Protein AF-C6X5Y5-F1 (afdb_monomer)

Sequence (215 aa):
MANLYWTNTELSQISPAKFVRASMSVPFFFEPMVTKINNSKDSIIHAWKFWLNTEPANVCDEGVFIDGGSISNFPIDIFHESDIFYPRVPVFGVRLMDQAEMGEARGFGSRVILKSPLSFFGNIFDTLKGFNDKTFLTKYTFYSSHSIQFVDCSPSNWLNFFMEDREKTELFNKGFRAGLDFLEKFDWQKYKYERMLVAMKEKNILKQEAHPNVG

Mean predicted aligned error: 9.39 Å

pLDDT: mean 81.63, std 15.76, range [38.81, 97.0]

Secondary structure (DSSP, 8-state):
-GGGTS-HHHHHHS-HHHHHHHHT--TTTSPPEEEE--TT-HHHHHHHHHHH---GGG--SEEEE--GGGT-S--GGGG--TT-SS-SS---EEEEE-GGGTT-----SHHHHTS-HHHHHHHHHHHHHHHHHHHHHHH-HHHHHHTEEEEE-TTS-TT-SS--HHHHHHHHHHHHHHHHHHHHH--HHHHHHHHHHHHHHHTTSS---------

Radius of gyration: 21.54 Å; Cα contacts (8 Å, |Δi|>4): 205; chains: 1; bounding box: 44×52×54 Å

Solvent-accessible surface area (backbone atoms only — not comparable to full-atom values): 12760 Å² total; per-residue (Å²): 120,65,45,59,56,38,54,75,73,50,58,76,68,55,58,69,65,57,56,53,52,23,48,60,8,37,81,98,80,37,74,64,36,74,41,74,25,64,73,89,36,67,69,30,42,49,36,34,33,72,78,66,70,41,56,75,92,68,62,60,60,59,46,80,31,55,25,45,54,62,56,39,72,60,73,62,66,83,76,63,59,74,83,54,48,74,69,91,68,89,69,77,44,79,45,79,41,43,60,65,78,75,70,50,78,72,75,87,51,71,71,67,47,61,67,37,76,69,46,34,54,50,52,52,39,55,52,45,19,48,46,54,44,50,52,51,44,67,76,41,49,63,42,65,76,69,24,46,45,70,34,78,45,58,90,59,59,95,84,58,87,83,67,52,72,66,59,52,51,52,51,49,53,47,47,51,51,39,51,49,57,43,59,76,68,60,50,70,69,59,46,38,52,57,44,29,52,53,25,34,42,75,71,60,71,48,72,79,80,75,73,77,79,86,122

Structure (mmCIF, N/CA/C/O backbone):
data_AF-C6X5Y5-F1
#
_entry.id   AF-C6X5Y5-F1
#
loop_
_atom_site.group_PDB
_atom_site.id
_atom_site.type_symbol
_atom_site.label_atom_id
_atom_site.label_alt_id
_atom_site.label_comp_id
_atom_site.label_asym_id
_atom_site.label_entity_id
_atom_site.label_seq_id
_atom_site.pdbx_PDB_ins_code
_atom_site.Cartn_x
_atom_site.Cartn_y
_atom_site.Cartn_z
_atom_site.occupancy
_atom_site.B_iso_or_equiv
_atom_site.auth_seq_id
_atom_site.auth_comp_id
_atom_site.auth_asym_id
_atom_site.auth_atom_id
_atom_site.pdbx_PDB_model_num
ATOM 1 N N . MET A 1 1 ? 5.878 3.011 -12.467 1.00 81.81 1 MET A N 1
ATOM 2 C CA . MET A 1 1 ? 7.111 2.384 -12.995 1.00 81.81 1 MET A CA 1
ATOM 3 C C . MET A 1 1 ? 6.903 0.969 -13.566 1.00 81.81 1 MET A C 1
ATOM 5 O O . MET A 1 1 ? 7.880 0.299 -13.868 1.00 81.81 1 MET A O 1
ATOM 9 N N . ALA A 1 2 ? 5.667 0.496 -13.795 1.00 87.88 2 ALA A N 1
ATOM 10 C CA . ALA A 1 2 ? 5.439 -0.825 -14.410 1.00 87.88 2 ALA A CA 1
ATOM 11 C C . ALA A 1 2 ? 6.015 -0.938 -15.841 1.00 87.88 2 ALA A C 1
ATOM 13 O O . ALA A 1 2 ? 6.417 -2.013 -16.276 1.00 87.88 2 ALA A O 1
ATOM 14 N N . ASN A 1 3 ? 6.128 0.200 -16.528 1.00 91.06 3 ASN A N 1
ATOM 15 C CA . ASN A 1 3 ? 6.737 0.362 -17.846 1.00 91.06 3 ASN A CA 1
ATOM 16 C C . ASN A 1 3 ? 8.244 0.040 -17.907 1.00 91.06 3 ASN A C 1
ATOM 18 O O . ASN A 1 3 ? 8.806 0.024 -18.996 1.00 91.06 3 ASN A O 1
ATOM 22 N N . LEU A 1 4 ? 8.902 -0.208 -16.768 1.00 92.06 4 LEU A N 1
ATOM 23 C CA . LEU A 1 4 ? 10.259 -0.764 -16.733 1.00 92.06 4 LEU A CA 1
ATOM 24 C C . LEU A 1 4 ? 10.285 -2.261 -17.081 1.00 92.06 4 LEU A C 1
ATOM 26 O O . LEU A 1 4 ? 11.303 -2.764 -17.541 1.00 92.06 4 LEU A O 1
ATOM 30 N N . TYR A 1 5 ? 9.179 -2.976 -16.873 1.00 93.06 5 TYR A N 1
ATOM 31 C CA . TYR A 1 5 ? 9.126 -4.437 -16.999 1.00 93.06 5 TYR A CA 1
ATOM 32 C C . TYR A 1 5 ? 8.188 -4.906 -18.113 1.00 93.06 5 TYR A C 1
ATOM 34 O O . TYR A 1 5 ? 8.382 -5.988 -18.662 1.00 93.06 5 TYR A O 1
ATOM 42 N N . TRP A 1 6 ? 7.176 -4.102 -18.448 1.00 93.50 6 TRP A N 1
ATOM 43 C CA . TRP A 1 6 ? 6.145 -4.440 -19.427 1.00 93.50 6 TRP A CA 1
ATOM 44 C C . TRP A 1 6 ? 5.846 -3.263 -20.349 1.00 93.50 6 TRP A C 1
ATOM 46 O O . TRP A 1 6 ? 5.790 -2.112 -19.918 1.00 93.50 6 TRP A O 1
ATOM 56 N N . THR A 1 7 ? 5.605 -3.547 -21.623 1.00 92.94 7 THR A N 1
ATOM 57 C CA . THR A 1 7 ? 5.069 -2.567 -22.571 1.00 92.94 7 THR A CA 1
ATOM 58 C C . THR A 1 7 ? 3.606 -2.247 -22.250 1.00 92.94 7 THR A C 1
ATOM 60 O O . THR A 1 7 ? 2.910 -3.031 -21.607 1.00 92.94 7 THR A O 1
ATOM 63 N N . ASN A 1 8 ? 3.092 -1.117 -22.744 1.00 90.69 8 ASN A N 1
ATOM 64 C CA . ASN A 1 8 ? 1.680 -0.754 -22.546 1.00 90.69 8 ASN A CA 1
ATOM 65 C C . ASN A 1 8 ? 0.712 -1.810 -23.109 1.00 90.69 8 ASN A C 1
ATOM 67 O O . ASN A 1 8 ? -0.345 -2.048 -22.529 1.00 90.69 8 ASN A O 1
ATOM 71 N N . THR A 1 9 ? 1.086 -2.460 -24.214 1.00 92.19 9 THR A N 1
ATOM 72 C CA . THR A 1 9 ? 0.305 -3.547 -24.817 1.00 92.19 9 THR A CA 1
ATOM 73 C C . THR A 1 9 ? 0.293 -4.793 -23.938 1.00 92.19 9 THR A C 1
ATOM 75 O O . THR A 1 9 ? -0.741 -5.431 -23.797 1.00 92.19 9 THR A O 1
ATOM 78 N N . GLU A 1 10 ? 1.420 -5.142 -23.317 1.00 91.25 10 GLU A N 1
ATOM 79 C CA . GLU A 1 10 ? 1.462 -6.259 -22.368 1.00 91.25 10 GLU A CA 1
ATOM 80 C C . GLU A 1 10 ? 0.669 -5.923 -21.103 1.00 91.25 10 GLU A C 1
ATOM 82 O O . GLU A 1 10 ? -0.124 -6.739 -20.643 1.00 91.25 10 GLU A O 1
ATOM 87 N N . LEU A 1 11 ? 0.812 -4.706 -20.568 1.00 91.00 11 LEU A N 1
ATOM 88 C CA . LEU A 1 11 ? 0.087 -4.260 -19.375 1.00 91.00 11 LEU A CA 1
ATOM 89 C C . LEU A 1 11 ? -1.432 -4.319 -19.540 1.00 91.00 11 LEU A C 1
ATOM 91 O O . LEU A 1 11 ? -2.117 -4.668 -18.584 1.00 91.00 11 LEU A O 1
ATOM 95 N N . SER A 1 12 ? -1.963 -4.021 -20.728 1.00 91.56 12 SER A N 1
ATOM 96 C CA . SER A 1 12 ? -3.409 -4.090 -20.978 1.00 91.56 12 SER A CA 1
ATOM 97 C C . SER A 1 12 ? -3.955 -5.520 -21.049 1.00 91.56 12 SER A C 1
ATOM 99 O O . SER A 1 12 ? -5.163 -5.716 -20.935 1.00 91.56 12 SER A O 1
ATOM 101 N N . GLN A 1 13 ? -3.081 -6.515 -21.217 1.00 94.00 13 GLN A N 1
ATOM 102 C CA . GLN A 1 13 ? -3.437 -7.931 -21.337 1.00 94.00 13 GLN A CA 1
ATOM 103 C C . GLN A 1 13 ? -3.068 -8.747 -20.091 1.00 94.00 13 GLN A C 1
ATOM 105 O O . GLN A 1 13 ? -3.561 -9.862 -19.910 1.00 94.00 13 GLN A O 1
ATOM 110 N N . ILE A 1 14 ? -2.191 -8.223 -19.229 1.00 91.81 14 ILE A N 1
ATOM 111 C CA . ILE A 1 14 ? -1.752 -8.910 -18.015 1.00 91.81 14 ILE A CA 1
ATOM 112 C C . ILE A 1 14 ? -2.914 -9.049 -17.031 1.00 91.81 14 ILE A C 1
ATOM 114 O O . ILE A 1 14 ? -3.584 -8.087 -16.666 1.00 91.81 14 ILE A O 1
ATOM 118 N N . SER A 1 15 ? -3.098 -10.274 -16.538 1.00 93.75 15 SER A N 1
ATOM 119 C CA . SER A 1 15 ? -4.044 -10.545 -15.461 1.00 93.75 15 SER A CA 1
ATOM 120 C C . SER A 1 15 ? -3.626 -9.830 -14.168 1.00 93.75 15 SER A C 1
ATOM 122 O O . SER A 1 15 ? -2.472 -9.978 -13.746 1.00 93.75 15 SER A O 1
ATOM 124 N N . PRO A 1 16 ? -4.558 -9.159 -13.461 1.00 92.56 16 PRO A N 1
ATOM 125 C CA . PRO A 1 16 ? -4.300 -8.593 -12.138 1.00 92.56 16 PRO A CA 1
ATOM 126 C C . PRO A 1 16 ? -3.738 -9.604 -11.129 1.00 92.56 16 PRO A C 1
ATOM 128 O O . PRO A 1 16 ? -2.950 -9.234 -10.259 1.00 92.56 16 PRO A O 1
ATOM 131 N N . ALA A 1 17 ? -4.061 -10.894 -11.285 1.00 93.56 17 ALA A N 1
ATOM 132 C CA . ALA A 1 17 ? -3.531 -11.967 -10.444 1.00 93.56 17 ALA A CA 1
ATOM 133 C C . ALA A 1 17 ? -1.994 -12.032 -10.458 1.00 93.56 17 ALA A C 1
ATOM 135 O O . ALA A 1 17 ? -1.385 -12.429 -9.468 1.00 93.56 17 ALA A O 1
ATOM 136 N N . LYS A 1 18 ? -1.352 -11.597 -11.551 1.00 91.81 18 LYS A N 1
ATOM 137 C CA . LYS A 1 18 ? 0.108 -11.530 -11.660 1.00 91.81 18 LYS A CA 1
ATOM 138 C C . LYS A 1 18 ? 0.699 -10.493 -10.698 1.00 91.81 18 LYS A C 1
ATOM 140 O O . LYS A 1 18 ? 1.705 -10.770 -10.055 1.00 91.81 18 LYS A O 1
ATOM 145 N N . PHE A 1 19 ? 0.051 -9.340 -10.540 1.00 91.62 19 PHE A N 1
ATOM 146 C CA . PHE A 1 19 ? 0.475 -8.320 -9.575 1.00 91.62 19 PHE A CA 1
ATOM 147 C C . PHE A 1 19 ? 0.204 -8.754 -8.135 1.00 91.62 19 PHE A C 1
ATOM 149 O O . PHE A 1 19 ? 1.046 -8.537 -7.271 1.00 91.62 19 PHE A O 1
ATOM 156 N N . VAL A 1 20 ? -0.916 -9.441 -7.887 1.00 91.19 20 VAL A N 1
ATOM 157 C CA . VAL A 1 20 ? -1.201 -10.041 -6.573 1.00 91.19 20 VAL A CA 1
ATOM 158 C C . VAL A 1 20 ? -0.139 -11.088 -6.219 1.00 91.19 20 VAL A C 1
ATOM 160 O O . VAL A 1 20 ? 0.398 -11.070 -5.116 1.00 91.19 20 VAL A O 1
ATOM 163 N N . ARG A 1 21 ? 0.243 -11.952 -7.170 1.00 92.06 21 ARG A N 1
ATOM 164 C CA . ARG A 1 21 ? 1.316 -12.941 -6.984 1.00 92.06 21 ARG A CA 1
ATOM 165 C C . ARG A 1 21 ? 2.671 -12.291 -6.716 1.00 92.06 21 ARG A C 1
ATOM 167 O O . ARG A 1 21 ? 3.405 -12.803 -5.874 1.00 92.06 21 ARG A O 1
ATOM 174 N N . ALA A 1 22 ? 3.000 -11.199 -7.409 1.00 91.44 22 ALA A N 1
ATOM 175 C CA . ALA A 1 22 ? 4.206 -10.420 -7.135 1.00 91.44 22 ALA A CA 1
ATOM 176 C C . ALA A 1 22 ? 4.164 -9.868 -5.705 1.00 91.44 22 ALA A C 1
ATOM 178 O O . ALA A 1 22 ? 5.083 -10.117 -4.926 1.00 91.44 22 ALA A O 1
ATOM 179 N N . SER A 1 23 ? 3.052 -9.218 -5.349 1.00 88.06 23 SER A N 1
ATOM 180 C CA . SER A 1 23 ? 2.844 -8.599 -4.044 1.00 88.06 23 SER A CA 1
ATOM 181 C C . SER A 1 23 ? 2.886 -9.586 -2.886 1.00 88.06 23 SER A C 1
ATOM 183 O O . SER A 1 23 ? 3.243 -9.140 -1.815 1.00 88.06 23 SER A O 1
ATOM 185 N N . MET A 1 24 ? 2.545 -10.865 -3.086 1.00 85.44 24 MET A N 1
ATOM 186 C CA . MET A 1 24 ? 2.546 -11.922 -2.057 1.00 85.44 24 MET A CA 1
ATOM 187 C C . MET A 1 24 ? 3.816 -12.793 -2.068 1.00 85.44 24 MET A C 1
ATOM 189 O O . MET A 1 24 ? 3.816 -13.905 -1.543 1.00 85.44 24 MET A O 1
ATOM 193 N N . SER A 1 25 ? 4.914 -12.332 -2.678 1.00 89.00 25 SER A N 1
ATOM 194 C CA . SER A 1 25 ? 6.194 -13.065 -2.713 1.00 89.00 25 SER A CA 1
ATOM 195 C C . SER A 1 25 ? 6.964 -12.919 -1.392 1.00 89.00 25 SER A C 1
ATOM 197 O O . SER A 1 25 ? 8.078 -12.387 -1.376 1.00 89.00 25 SER A O 1
ATOM 199 N N . VAL A 1 26 ? 6.336 -13.309 -0.276 1.00 81.75 26 VAL A N 1
ATOM 200 C CA . VAL A 1 26 ? 6.883 -13.147 1.080 1.00 81.75 26 VAL A CA 1
ATOM 201 C C . VAL A 1 26 ? 8.136 -14.016 1.210 1.00 81.75 26 VAL A C 1
ATOM 203 O O . VAL A 1 26 ? 8.027 -15.241 1.066 1.00 81.75 26 VAL A O 1
ATOM 206 N N . PRO A 1 27 ? 9.316 -13.430 1.492 1.00 79.12 27 PRO A N 1
ATOM 207 C CA . PRO A 1 27 ? 10.543 -14.198 1.666 1.00 79.12 27 PRO A CA 1
ATOM 208 C C . PRO A 1 27 ? 10.367 -15.332 2.684 1.00 79.12 27 PRO A C 1
ATOM 210 O O . PRO A 1 27 ? 9.634 -15.186 3.659 1.00 79.12 27 PRO A O 1
ATOM 213 N N . PHE A 1 28 ? 11.050 -16.456 2.458 1.00 78.56 28 PHE A N 1
ATOM 214 C CA . PHE A 1 28 ? 10.965 -17.707 3.237 1.00 78.56 28 PHE A CA 1
ATOM 215 C C . PHE A 1 28 ? 9.670 -18.524 3.092 1.00 78.56 28 PHE A C 1
ATOM 217 O O . PHE A 1 28 ? 9.716 -19.727 3.338 1.00 78.56 28 PHE A O 1
ATOM 224 N N . PHE A 1 29 ? 8.555 -17.929 2.656 1.00 79.25 29 PHE A N 1
ATOM 225 C CA . PHE A 1 29 ? 7.290 -18.646 2.429 1.00 79.25 29 PHE A CA 1
ATOM 226 C C . PHE A 1 29 ? 7.013 -18.902 0.947 1.00 79.25 29 PHE A C 1
ATOM 228 O O . PHE A 1 29 ? 6.532 -19.975 0.587 1.00 79.25 29 PHE A O 1
ATOM 235 N N . PHE A 1 30 ? 7.337 -17.937 0.084 1.00 86.25 30 PHE A N 1
ATOM 236 C CA . PHE A 1 30 ? 7.095 -18.016 -1.352 1.00 86.25 30 PHE A CA 1
ATOM 237 C C . PHE A 1 30 ? 8.336 -17.627 -2.151 1.00 86.25 30 PHE A C 1
ATOM 239 O O . PHE A 1 30 ? 9.094 -16.733 -1.773 1.00 86.25 30 PHE A O 1
ATOM 246 N N . GLU A 1 31 ? 8.523 -18.281 -3.297 1.00 89.94 31 GLU A N 1
ATOM 247 C CA . GLU A 1 31 ? 9.581 -17.911 -4.235 1.00 89.94 31 GLU A CA 1
ATOM 248 C C . GLU A 1 31 ? 9.332 -16.506 -4.814 1.00 89.94 31 GLU A C 1
ATOM 250 O O . GLU A 1 31 ? 8.175 -16.173 -5.136 1.00 89.94 31 GLU A O 1
ATOM 255 N N . PRO A 1 32 ? 10.396 -15.697 -5.001 1.00 91.88 32 PRO A N 1
ATOM 256 C CA . PRO A 1 32 ? 10.304 -14.430 -5.710 1.00 91.88 32 PRO A CA 1
ATOM 257 C C . PRO A 1 32 ? 9.670 -14.619 -7.082 1.00 91.88 32 PRO A C 1
ATOM 259 O O . PRO A 1 32 ? 9.936 -15.595 -7.786 1.00 91.88 32 PRO A O 1
ATOM 262 N N . MET A 1 33 ? 8.838 -13.669 -7.491 1.00 93.12 33 MET A N 1
ATOM 263 C CA . MET A 1 33 ? 8.272 -13.711 -8.827 1.00 93.12 33 MET A CA 1
ATOM 264 C C . MET A 1 33 ? 9.270 -13.111 -9.818 1.00 93.12 33 MET A C 1
ATOM 266 O O . MET A 1 33 ? 9.571 -11.921 -9.763 1.00 93.12 33 MET A O 1
ATOM 270 N N . VAL A 1 34 ? 9.745 -13.922 -10.760 1.00 93.62 34 VAL A N 1
ATOM 271 C CA . VAL A 1 34 ? 10.652 -13.477 -11.826 1.00 93.62 34 VAL A CA 1
ATOM 272 C C . VAL A 1 34 ? 9.857 -13.176 -13.094 1.00 93.62 34 VAL A C 1
ATOM 274 O O . VAL A 1 34 ? 8.943 -13.909 -13.473 1.00 93.62 34 VAL A O 1
ATOM 277 N N . THR A 1 35 ? 10.176 -12.070 -13.760 1.00 92.12 35 THR A N 1
ATOM 278 C CA . THR A 1 35 ? 9.611 -11.702 -15.062 1.00 92.12 35 THR A CA 1
ATOM 279 C C . THR A 1 35 ? 10.724 -11.340 -16.025 1.00 92.12 35 THR A C 1
ATOM 281 O O . THR A 1 35 ? 11.534 -10.469 -15.727 1.00 92.12 35 THR A O 1
ATOM 284 N N . LYS A 1 36 ? 10.706 -11.953 -17.209 1.00 92.88 36 LYS A N 1
ATOM 285 C CA . LYS A 1 36 ? 11.587 -11.566 -18.311 1.00 92.88 36 LYS A CA 1
ATOM 286 C C . LYS A 1 36 ? 11.208 -10.193 -18.844 1.00 92.88 36 LYS A C 1
ATOM 288 O O . LYS A 1 36 ? 10.032 -9.927 -19.093 1.00 92.88 36 LYS A O 1
ATOM 293 N N . ILE A 1 37 ? 12.213 -9.357 -19.034 1.00 92.62 37 ILE A N 1
ATOM 294 C CA . ILE A 1 37 ? 12.108 -8.019 -19.591 1.00 92.62 37 ILE A CA 1
ATOM 295 C C . ILE A 1 37 ? 12.499 -8.113 -21.061 1.00 92.62 37 ILE A C 1
ATOM 297 O O . ILE A 1 37 ? 13.562 -8.621 -21.412 1.00 92.62 37 ILE A O 1
ATOM 301 N N . ASN A 1 38 ? 11.630 -7.627 -21.944 1.00 90.06 38 ASN A N 1
ATOM 302 C CA . ASN A 1 38 ? 11.942 -7.589 -23.364 1.00 90.06 38 ASN A CA 1
ATOM 303 C C . ASN A 1 38 ? 12.805 -6.358 -23.682 1.00 90.06 38 ASN A C 1
ATOM 305 O O . ASN A 1 38 ? 12.295 -5.306 -24.075 1.00 90.06 38 ASN A O 1
ATOM 309 N N . ASN A 1 39 ? 14.118 -6.505 -23.502 1.00 88.06 39 ASN A N 1
ATOM 310 C CA . ASN A 1 39 ? 15.116 -5.465 -23.756 1.00 88.06 39 ASN A CA 1
ATOM 311 C C . ASN A 1 39 ? 15.215 -5.053 -25.240 1.00 88.06 39 ASN A C 1
ATOM 313 O O . ASN A 1 39 ? 15.824 -4.036 -25.545 1.00 88.06 39 ASN A O 1
ATOM 317 N N . SER A 1 40 ? 14.567 -5.775 -26.163 1.00 89.62 40 SER A N 1
ATOM 318 C CA . SER A 1 40 ? 14.505 -5.410 -27.581 1.00 89.62 40 SER A CA 1
ATOM 319 C C . SER A 1 40 ? 13.444 -4.342 -27.880 1.00 89.62 40 SER A C 1
ATOM 321 O O . SER A 1 40 ? 13.253 -3.973 -29.039 1.00 89.62 40 SER A O 1
ATOM 323 N N . LYS A 1 41 ? 12.656 -3.922 -26.883 1.00 92.81 41 LYS A N 1
ATOM 324 C CA . LYS A 1 41 ? 11.572 -2.948 -27.052 1.00 92.81 41 LYS A CA 1
ATOM 325 C C . LYS A 1 41 ? 12.050 -1.551 -26.680 1.00 92.81 41 LYS A C 1
ATOM 327 O O . LYS A 1 41 ? 12.322 -1.277 -25.513 1.00 92.81 41 LYS A O 1
ATOM 332 N N . ASP A 1 42 ? 12.002 -0.634 -27.642 1.00 93.75 42 ASP A N 1
ATOM 333 C CA . ASP A 1 42 ? 12.390 0.771 -27.444 1.00 93.75 42 ASP A CA 1
ATOM 334 C C . ASP A 1 42 ? 11.647 1.443 -26.286 1.00 93.75 42 ASP A C 1
ATOM 336 O O . ASP A 1 42 ? 12.232 2.220 -25.537 1.00 93.75 42 ASP A O 1
ATOM 340 N N . SER A 1 43 ? 10.367 1.109 -26.081 1.00 93.81 43 SER A N 1
ATOM 341 C CA . SER A 1 43 ? 9.578 1.658 -24.973 1.00 93.81 43 SER A CA 1
ATOM 342 C C . SER A 1 43 ? 10.138 1.279 -23.598 1.00 93.81 43 SER A C 1
ATOM 344 O O . SER A 1 43 ? 10.057 2.083 -22.672 1.00 93.81 43 SER A O 1
ATOM 346 N N . ILE A 1 44 ? 10.701 0.072 -23.464 1.00 93.50 44 ILE A N 1
ATOM 347 C CA . ILE A 1 44 ? 11.330 -0.396 -22.223 1.00 93.50 44 ILE A CA 1
ATOM 348 C C . ILE A 1 44 ? 12.670 0.310 -22.036 1.00 93.50 44 ILE A C 1
ATOM 350 O O . ILE A 1 44 ? 12.899 0.906 -20.987 1.00 93.50 44 ILE A O 1
ATOM 354 N N . ILE A 1 45 ? 13.521 0.325 -23.067 1.00 93.94 45 ILE A N 1
ATOM 355 C CA . ILE A 1 45 ? 14.822 1.011 -23.021 1.00 93.94 45 ILE A CA 1
ATOM 356 C C . ILE A 1 45 ? 14.634 2.486 -22.640 1.00 93.94 45 ILE A C 1
ATOM 358 O O . ILE A 1 45 ? 15.313 3.003 -21.752 1.00 93.94 45 ILE A O 1
ATOM 362 N N . HIS A 1 46 ? 13.664 3.157 -23.262 1.00 94.19 46 HIS A N 1
ATOM 363 C CA . HIS A 1 46 ? 13.342 4.545 -22.961 1.00 94.19 46 HIS A CA 1
ATOM 364 C C . HIS A 1 46 ? 12.866 4.727 -21.516 1.00 94.19 46 HIS A C 1
ATOM 366 O O . HIS A 1 46 ? 13.297 5.665 -20.850 1.00 94.19 46 HIS A O 1
ATOM 372 N N . ALA A 1 47 ? 12.019 3.829 -21.002 1.00 93.62 47 ALA A N 1
ATOM 373 C CA . ALA A 1 47 ? 11.575 3.879 -19.613 1.00 93.62 47 ALA A CA 1
ATOM 374 C C . ALA A 1 47 ? 12.751 3.760 -18.631 1.00 93.62 47 ALA A C 1
ATOM 376 O O . ALA A 1 47 ? 12.827 4.534 -17.678 1.00 93.62 47 ALA A O 1
ATOM 377 N N . TRP A 1 48 ? 13.686 2.841 -18.878 1.00 94.44 48 TRP A N 1
ATOM 378 C CA . TRP A 1 48 ? 14.891 2.678 -18.062 1.00 94.44 48 TRP A CA 1
ATOM 379 C C . TRP A 1 48 ? 15.802 3.905 -18.121 1.00 94.44 48 TRP A C 1
ATOM 381 O O . TRP A 1 48 ? 16.292 4.362 -17.087 1.00 94.44 48 TRP A O 1
ATOM 391 N N . LYS A 1 49 ? 15.974 4.511 -19.300 1.00 94.50 49 LYS A N 1
ATOM 392 C CA . LYS A 1 49 ? 16.720 5.768 -19.420 1.00 94.50 49 LYS A CA 1
ATOM 393 C C . LYS A 1 49 ? 16.023 6.914 -18.686 1.00 94.50 49 LYS A C 1
ATOM 395 O O . LYS A 1 49 ? 16.681 7.678 -17.994 1.00 94.50 49 LYS A O 1
ATOM 400 N N . PHE A 1 50 ? 14.705 7.033 -18.804 1.00 94.12 50 PHE A N 1
ATOM 401 C CA . PHE A 1 50 ? 13.949 8.126 -18.199 1.00 94.12 50 PHE A CA 1
ATOM 402 C C . PHE A 1 50 ? 13.911 8.041 -16.666 1.00 94.12 50 PHE A C 1
ATOM 404 O O . PHE A 1 50 ? 14.196 9.025 -15.991 1.00 94.12 50 PHE A O 1
ATOM 411 N N . TRP A 1 51 ? 13.574 6.873 -16.111 1.00 92.38 51 TRP A N 1
ATOM 412 C CA . TRP A 1 51 ? 13.366 6.711 -14.667 1.00 92.38 51 TRP A CA 1
ATOM 413 C C . TRP A 1 51 ? 14.652 6.409 -13.896 1.00 92.38 51 TRP A C 1
ATOM 415 O O . TRP A 1 51 ? 14.760 6.795 -12.736 1.00 92.38 51 TRP A O 1
ATOM 425 N N . LEU A 1 52 ? 15.613 5.717 -14.517 1.00 92.88 52 LEU A N 1
ATOM 426 C CA . LEU A 1 52 ? 16.820 5.212 -13.850 1.00 92.88 52 LEU A CA 1
ATOM 427 C C . LEU A 1 52 ? 18.123 5.739 -14.472 1.00 92.88 52 LEU A C 1
ATOM 429 O O . LEU A 1 52 ? 19.204 5.343 -14.042 1.00 92.88 52 LEU A O 1
ATOM 433 N N . ASN A 1 53 ? 18.048 6.594 -15.500 1.00 93.94 53 ASN A N 1
ATOM 434 C CA . ASN A 1 53 ? 19.203 7.084 -16.264 1.00 93.94 53 ASN A CA 1
ATOM 435 C C . ASN A 1 53 ? 20.143 5.963 -16.756 1.00 93.94 53 ASN A C 1
ATOM 437 O O . ASN A 1 53 ? 21.355 6.145 -16.859 1.00 93.94 53 ASN A O 1
ATOM 441 N N . THR A 1 54 ? 19.587 4.787 -17.052 1.00 92.19 54 THR A N 1
ATOM 442 C CA . THR A 1 54 ? 20.360 3.603 -17.448 1.00 92.19 54 THR A CA 1
ATOM 443 C C . THR A 1 54 ? 20.661 3.614 -18.946 1.00 92.19 54 THR A C 1
ATOM 445 O O . THR A 1 54 ? 19.799 3.952 -19.756 1.00 92.19 54 THR A O 1
ATOM 448 N N . GLU A 1 55 ? 21.886 3.243 -19.323 1.00 92.38 55 GLU A N 1
ATOM 449 C CA . GLU A 1 55 ? 22.266 3.048 -20.727 1.00 92.38 55 GLU A CA 1
ATOM 450 C C . GLU A 1 55 ? 21.612 1.782 -21.313 1.00 92.38 55 GLU A C 1
ATOM 452 O O . GLU A 1 55 ? 21.469 0.798 -20.586 1.00 92.38 55 GLU A O 1
ATOM 457 N N . PRO A 1 56 ? 21.270 1.743 -22.617 1.00 88.94 56 PRO A N 1
ATOM 458 C CA . PRO A 1 56 ? 20.570 0.603 -23.221 1.00 88.94 56 PRO A CA 1
ATOM 459 C C . PRO A 1 56 ? 21.251 -0.755 -22.999 1.00 88.94 56 PRO A C 1
ATOM 461 O O . PRO A 1 56 ? 20.573 -1.753 -22.788 1.00 88.94 56 PRO A O 1
ATOM 464 N N . ALA A 1 57 ? 22.588 -0.783 -22.989 1.00 89.56 57 ALA A N 1
ATOM 465 C CA . ALA A 1 57 ? 23.375 -1.998 -22.767 1.00 89.56 57 ALA A CA 1
ATOM 466 C C . ALA A 1 57 ? 23.283 -2.559 -21.333 1.00 89.56 57 ALA A C 1
ATOM 468 O O . ALA A 1 57 ? 23.667 -3.701 -21.106 1.00 89.56 57 ALA A O 1
ATOM 469 N N . ASN A 1 58 ? 22.788 -1.766 -20.378 1.00 91.81 58 ASN A N 1
ATOM 470 C CA . ASN A 1 58 ? 22.695 -2.121 -18.960 1.00 91.81 58 ASN A CA 1
ATOM 471 C C . ASN A 1 58 ? 21.250 -2.386 -18.510 1.00 91.81 58 ASN A C 1
ATOM 473 O O . ASN A 1 58 ? 20.998 -2.524 -17.313 1.00 91.81 58 ASN A O 1
ATOM 477 N N . VAL A 1 59 ? 20.290 -2.422 -19.440 1.00 91.38 59 VAL A N 1
ATOM 478 C CA . VAL A 1 59 ? 18.914 -2.823 -19.130 1.00 91.38 59 VAL A CA 1
ATOM 479 C C . VAL A 1 59 ? 18.926 -4.296 -18.736 1.00 91.38 59 VAL A C 1
ATOM 481 O O . VAL A 1 59 ? 19.407 -5.136 -19.491 1.00 91.38 59 VAL A O 1
ATOM 484 N N . CYS A 1 60 ? 18.415 -4.609 -17.546 1.00 90.44 60 CYS A N 1
ATOM 485 C CA . CYS A 1 60 ? 18.373 -5.985 -17.064 1.00 90.44 60 CYS A CA 1
ATOM 486 C C . CYS A 1 60 ? 17.434 -6.846 -17.919 1.00 90.44 60 CYS A C 1
ATOM 488 O O . CYS A 1 60 ? 16.371 -6.391 -18.341 1.00 90.44 60 CYS A O 1
ATOM 490 N N . ASP A 1 61 ? 17.792 -8.117 -18.095 1.00 92.25 61 ASP A N 1
ATOM 491 C CA . ASP A 1 61 ? 16.975 -9.084 -18.840 1.00 92.25 61 ASP A CA 1
ATOM 492 C C . ASP A 1 61 ? 15.796 -9.621 -18.020 1.00 92.25 61 ASP A C 1
ATOM 494 O O . ASP A 1 61 ? 14.837 -10.167 -18.569 1.00 92.25 61 ASP A O 1
ATOM 498 N N . GLU A 1 62 ? 15.849 -9.476 -16.694 1.00 93.62 62 GLU A N 1
ATOM 499 C CA . GLU A 1 62 ? 14.841 -9.986 -15.772 1.00 93.62 62 GLU A CA 1
ATOM 500 C C . GLU A 1 62 ? 14.591 -9.009 -14.618 1.00 93.62 62 GLU A C 1
ATOM 502 O O . GLU A 1 62 ? 15.496 -8.343 -14.115 1.00 93.62 62 GLU A O 1
ATOM 507 N N . GLY A 1 63 ? 13.331 -8.935 -14.194 1.00 92.00 63 GLY A N 1
ATOM 508 C CA . GLY A 1 63 ? 12.894 -8.266 -12.978 1.00 92.00 63 GLY A CA 1
ATOM 509 C C . GLY A 1 63 ? 12.512 -9.293 -11.921 1.00 92.00 63 GLY A C 1
ATOM 510 O O . GLY A 1 63 ? 11.776 -10.239 -12.212 1.00 92.00 63 GLY A O 1
ATOM 511 N N . VAL A 1 64 ? 12.985 -9.086 -10.693 1.00 91.88 64 VAL A N 1
ATOM 512 C CA . VAL A 1 64 ? 12.666 -9.930 -9.537 1.00 91.88 64 VAL A CA 1
ATOM 513 C C . VAL A 1 64 ? 11.763 -9.148 -8.592 1.00 91.88 64 VAL A C 1
ATOM 515 O O . VAL A 1 64 ? 12.139 -8.082 -8.108 1.00 91.88 64 VAL A O 1
ATOM 518 N N . PHE A 1 65 ? 10.574 -9.681 -8.329 1.00 90.88 65 PHE A N 1
ATOM 519 C CA . PHE A 1 65 ? 9.589 -9.084 -7.435 1.00 90.88 65 PHE A CA 1
ATOM 520 C C . PHE A 1 65 ? 9.522 -9.862 -6.122 1.00 90.88 65 PHE A C 1
ATOM 522 O O . PHE A 1 65 ? 9.344 -11.084 -6.110 1.00 90.88 65 PHE A O 1
ATOM 529 N N . ILE A 1 66 ? 9.642 -9.122 -5.024 1.00 86.56 66 ILE A N 1
ATOM 530 C CA . ILE A 1 66 ? 9.477 -9.592 -3.647 1.00 86.56 66 ILE A CA 1
ATOM 531 C C . ILE A 1 66 ? 8.260 -8.902 -3.019 1.00 86.56 66 ILE A C 1
ATOM 533 O O . ILE A 1 66 ? 7.796 -7.883 -3.534 1.00 86.56 66 ILE A O 1
ATOM 537 N N . ASP A 1 67 ? 7.745 -9.453 -1.922 1.00 83.69 67 ASP A N 1
ATOM 538 C CA . ASP A 1 67 ? 6.599 -8.893 -1.199 1.00 83.69 67 ASP A CA 1
ATOM 539 C C . ASP A 1 67 ? 6.795 -7.415 -0.820 1.00 83.69 67 ASP A C 1
ATOM 541 O O . ASP A 1 67 ? 7.842 -7.010 -0.301 1.00 83.69 67 ASP A O 1
ATOM 545 N N . GLY A 1 68 ? 5.758 -6.613 -1.082 1.00 72.12 68 GLY A N 1
ATOM 546 C CA . GLY A 1 68 ? 5.773 -5.163 -0.873 1.00 72.12 68 GLY A CA 1
ATOM 547 C C . GLY A 1 68 ? 5.782 -4.751 0.600 1.00 72.12 68 GLY A C 1
ATOM 548 O O . GLY A 1 68 ? 6.307 -3.685 0.923 1.00 72.12 68 GLY A O 1
ATOM 549 N N . GLY A 1 69 ? 5.311 -5.621 1.500 1.00 66.94 69 GLY A N 1
ATOM 550 C CA . GLY A 1 69 ? 5.370 -5.445 2.951 1.00 66.94 69 GLY A CA 1
ATOM 551 C C . GLY A 1 69 ? 6.797 -5.400 3.502 1.00 66.94 69 GLY A C 1
ATOM 552 O O . GLY A 1 69 ? 6.991 -4.979 4.640 1.00 66.94 69 GLY A O 1
ATOM 553 N N . SER A 1 70 ? 7.796 -5.750 2.686 1.00 62.00 70 SER A N 1
ATOM 554 C CA . SER A 1 70 ? 9.218 -5.498 2.955 1.00 62.00 70 SER A CA 1
ATOM 555 C C . SER A 1 70 ? 9.594 -4.017 2.963 1.00 62.00 70 SER A C 1
ATOM 557 O O . SER A 1 70 ? 10.610 -3.646 3.548 1.00 62.00 70 SER A O 1
ATOM 559 N N . ILE A 1 71 ? 8.810 -3.177 2.283 1.00 61.44 71 ILE A N 1
ATOM 560 C CA . ILE A 1 71 ? 9.105 -1.7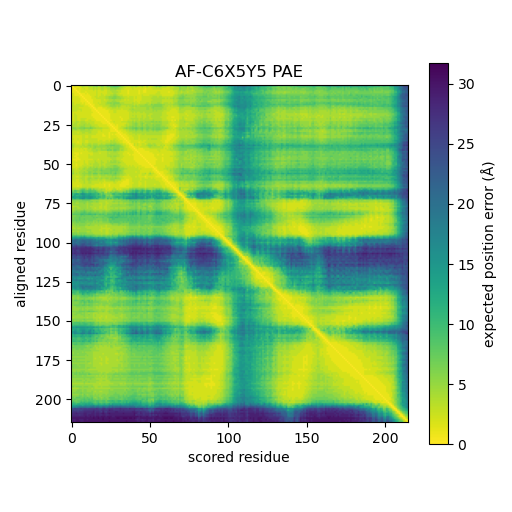58 2.043 1.00 61.44 71 ILE A CA 1
ATOM 561 C C . ILE A 1 71 ? 7.996 -0.857 2.616 1.00 61.44 71 ILE A C 1
ATOM 563 O O . ILE A 1 71 ? 8.303 0.162 3.229 1.00 61.44 71 ILE A O 1
ATOM 567 N N . SER A 1 72 ? 6.720 -1.220 2.451 1.00 58.09 72 SER A N 1
ATOM 568 C CA . SER A 1 72 ? 5.565 -0.514 3.028 1.00 58.09 72 SER A CA 1
ATOM 569 C C . SER A 1 72 ? 4.410 -1.494 3.225 1.00 58.09 72 SER A C 1
ATOM 571 O O . SER A 1 72 ? 4.020 -2.203 2.297 1.00 58.09 72 SER A O 1
ATOM 573 N N . ASN A 1 73 ? 3.860 -1.552 4.439 1.00 73.25 73 ASN A N 1
ATOM 574 C CA . ASN A 1 73 ? 2.733 -2.436 4.757 1.00 73.25 73 ASN A CA 1
ATOM 575 C C . ASN A 1 73 ? 1.379 -1.743 4.584 1.00 73.25 73 ASN A C 1
ATOM 577 O O . ASN A 1 73 ? 0.332 -2.387 4.651 1.00 73.25 73 ASN A O 1
ATOM 581 N N . PHE A 1 74 ? 1.390 -0.422 4.428 1.00 83.62 74 PHE A N 1
ATOM 582 C CA . PHE A 1 74 ? 0.194 0.393 4.354 1.00 83.62 74 PHE A CA 1
ATOM 583 C C . PHE A 1 74 ? 0.390 1.566 3.379 1.00 83.62 74 PHE A C 1
ATOM 585 O O . PHE A 1 74 ? 0.522 2.715 3.813 1.00 83.62 74 PHE A O 1
ATOM 592 N N . PRO A 1 75 ? 0.378 1.296 2.057 1.00 85.56 75 PRO A N 1
ATOM 593 C CA . PRO A 1 75 ? 0.696 2.272 1.015 1.00 85.56 75 PRO A CA 1
ATOM 594 C C . PRO A 1 75 ? -0.479 3.230 0.755 1.00 85.56 75 PRO A C 1
ATOM 596 O O . PRO A 1 75 ? -1.013 3.309 -0.347 1.00 85.56 75 PRO A O 1
ATOM 599 N N . ILE A 1 76 ? -0.962 3.924 1.788 1.00 89.12 76 ILE A N 1
ATOM 600 C CA . ILE A 1 76 ? -2.031 4.928 1.660 1.00 89.12 76 ILE A CA 1
ATOM 601 C C . ILE A 1 76 ? -1.537 6.207 0.967 1.00 89.12 76 ILE A C 1
ATOM 603 O O . ILE A 1 76 ? -2.324 6.963 0.397 1.00 89.12 76 ILE A O 1
ATOM 607 N N . ASP A 1 77 ? -0.227 6.431 0.990 1.00 88.69 77 ASP A N 1
ATOM 608 C CA . ASP A 1 77 ? 0.474 7.539 0.351 1.00 88.69 77 ASP A CA 1
ATOM 609 C C . ASP A 1 77 ? 0.295 7.560 -1.171 1.00 88.69 77 ASP A C 1
ATOM 611 O O . ASP A 1 77 ? 0.198 8.639 -1.749 1.00 88.69 77 ASP A O 1
ATOM 615 N N . ILE A 1 78 ? 0.132 6.403 -1.821 1.00 89.25 78 ILE A N 1
ATOM 616 C CA . ILE A 1 78 ? -0.127 6.323 -3.272 1.00 89.25 78 ILE A CA 1
ATOM 617 C C . ILE A 1 78 ? -1.455 6.983 -3.677 1.00 89.25 78 ILE A C 1
ATOM 619 O O . ILE A 1 78 ? -1.657 7.304 -4.846 1.00 89.25 78 ILE A O 1
ATOM 623 N N . PHE A 1 79 ? -2.373 7.165 -2.721 1.00 90.56 79 PHE A N 1
ATOM 624 C CA . PHE A 1 79 ? -3.656 7.843 -2.919 1.00 90.56 79 PHE A CA 1
ATOM 625 C C . PHE A 1 79 ? -3.609 9.324 -2.520 1.00 90.56 79 PHE A C 1
ATOM 627 O O . PHE A 1 79 ? -4.630 10.018 -2.578 1.00 90.56 79 PHE A O 1
ATOM 634 N N . HIS A 1 80 ? -2.452 9.821 -2.086 1.00 90.31 80 HIS A N 1
ATOM 635 C CA . HIS A 1 80 ? -2.258 11.222 -1.767 1.00 90.31 80 HIS A CA 1
ATOM 636 C C . HIS A 1 80 ? -1.825 12.004 -3.000 1.00 90.31 80 HIS A C 1
ATOM 638 O O . HIS A 1 80 ? -0.736 11.811 -3.527 1.00 90.31 80 HIS A O 1
ATOM 644 N N . GLU A 1 81 ? -2.672 12.940 -3.412 1.00 88.75 81 GLU A N 1
ATOM 645 C CA . GLU A 1 81 ? -2.361 13.895 -4.469 1.00 88.75 81 GLU A CA 1
ATOM 646 C C . GLU A 1 81 ? -2.539 15.313 -3.927 1.00 88.75 81 GLU A C 1
ATOM 648 O O . GLU A 1 81 ? -3.621 15.658 -3.436 1.00 88.75 81 GLU A O 1
ATOM 653 N N . SER A 1 82 ? -1.481 16.121 -4.000 1.00 82.62 82 SER A N 1
ATOM 654 C CA . SER A 1 82 ? -1.428 17.473 -3.418 1.00 82.62 82 SER A CA 1
ATOM 655 C C . SER A 1 82 ? -2.269 18.480 -4.208 1.00 82.62 82 SER A C 1
ATOM 657 O O . SER A 1 82 ? -2.788 19.455 -3.656 1.00 82.62 82 SER A O 1
ATOM 659 N N . ASP A 1 83 ? -2.509 18.194 -5.488 1.00 84.44 83 ASP A N 1
ATOM 660 C CA . ASP A 1 83 ? -3.352 19.019 -6.349 1.00 84.44 83 ASP A CA 1
ATOM 661 C C . ASP A 1 83 ? -4.854 18.847 -6.107 1.00 84.44 83 ASP A C 1
ATOM 663 O O . ASP A 1 83 ? -5.651 19.703 -6.514 1.00 84.44 83 ASP A O 1
ATOM 667 N N . ILE A 1 84 ? -5.267 17.802 -5.384 1.00 87.25 84 ILE A N 1
ATOM 668 C CA . ILE A 1 84 ? -6.671 17.606 -5.023 1.00 87.25 84 ILE A CA 1
ATOM 669 C C . ILE A 1 84 ? -7.045 18.567 -3.895 1.00 87.25 84 ILE A C 1
ATOM 671 O O . ILE A 1 84 ? -6.875 18.285 -2.709 1.00 87.25 84 ILE A O 1
ATOM 675 N N . PHE A 1 85 ? -7.623 19.700 -4.287 1.00 87.69 85 PHE A N 1
ATOM 676 C CA . PHE A 1 85 ? -8.177 20.676 -3.354 1.00 87.69 85 PHE A CA 1
ATOM 677 C C . PHE A 1 85 ? -9.511 20.213 -2.756 1.00 87.69 85 PHE A C 1
ATOM 679 O O . PHE A 1 85 ? -9.686 20.246 -1.544 1.00 87.69 85 PHE A O 1
ATOM 686 N N . TYR A 1 86 ? -10.442 19.745 -3.595 1.00 90.19 86 TYR A N 1
ATOM 687 C CA . TYR A 1 86 ? -11.771 19.297 -3.171 1.00 90.19 86 TYR A CA 1
ATOM 688 C C . TYR A 1 86 ? -11.991 17.828 -3.565 1.00 90.19 86 TYR A C 1
ATOM 690 O O . TYR A 1 86 ? -12.153 17.534 -4.756 1.00 90.19 86 TYR A O 1
ATOM 698 N N . PRO A 1 87 ? -11.981 16.879 -2.610 1.00 92.19 87 PRO A N 1
ATOM 699 C CA . PRO A 1 87 ? -12.093 15.464 -2.936 1.00 92.19 87 PRO A CA 1
ATOM 700 C C . PRO A 1 87 ? -13.515 15.109 -3.391 1.00 92.19 87 PRO A C 1
ATOM 702 O O . PRO A 1 87 ? -14.511 15.500 -2.778 1.00 92.19 87 PRO A O 1
ATOM 705 N N . ARG A 1 88 ? -13.608 14.328 -4.474 1.00 93.75 88 ARG A N 1
ATOM 706 C CA . ARG A 1 88 ? -14.883 13.803 -5.004 1.00 93.75 88 ARG A CA 1
ATOM 707 C C . ARG A 1 88 ? -15.282 12.468 -4.377 1.00 93.75 88 ARG A C 1
ATOM 709 O O . ARG A 1 88 ? -16.466 12.159 -4.331 1.00 93.75 88 ARG A O 1
ATOM 716 N N . VAL A 1 89 ? -14.298 11.711 -3.900 1.00 93.94 89 VAL A N 1
ATOM 717 C CA . VAL A 1 89 ? -14.454 10.420 -3.221 1.00 93.94 89 VAL A CA 1
ATOM 718 C C . VAL A 1 89 ? -13.522 10.377 -2.007 1.00 93.94 89 VAL A C 1
ATOM 720 O O . VAL A 1 89 ? -12.454 11.000 -2.060 1.00 93.94 89 VAL A O 1
ATOM 723 N N . PRO A 1 90 ? -13.910 9.714 -0.907 1.00 94.31 90 PRO A N 1
ATOM 724 C CA . PRO A 1 90 ? -13.020 9.529 0.227 1.00 94.31 90 PRO A CA 1
ATOM 725 C C . PRO A 1 90 ? -11.975 8.447 -0.060 1.00 94.31 90 PRO A C 1
ATOM 727 O O . PRO A 1 90 ? -12.199 7.541 -0.862 1.00 94.31 90 PRO A O 1
ATOM 730 N N . VAL A 1 91 ? -10.842 8.538 0.631 1.00 94.75 91 VAL A N 1
ATOM 731 C CA . VAL A 1 91 ? -9.840 7.474 0.712 1.00 94.75 91 VAL A CA 1
ATOM 732 C C . VAL A 1 91 ? -9.988 6.846 2.085 1.00 94.75 91 VAL A C 1
ATOM 734 O O . VAL A 1 91 ? -9.900 7.550 3.089 1.00 94.75 91 VAL A O 1
ATOM 737 N N . PHE A 1 92 ? -10.213 5.537 2.125 1.00 95.31 92 PHE A N 1
ATOM 738 C CA . PHE A 1 92 ? -10.267 4.776 3.367 1.00 95.31 92 PHE A CA 1
ATOM 739 C C . PHE A 1 92 ? -9.129 3.778 3.418 1.00 95.31 92 PHE A C 1
ATOM 741 O O . PHE A 1 92 ? -8.794 3.149 2.415 1.00 95.31 92 PHE A O 1
ATOM 748 N N . GLY A 1 93 ? -8.553 3.627 4.601 1.00 93.25 93 GLY A N 1
ATOM 749 C CA . GLY A 1 93 ? -7.519 2.650 4.862 1.00 93.25 93 GLY A CA 1
ATOM 750 C C . GLY A 1 93 ? -7.868 1.820 6.088 1.00 93.25 93 GLY A C 1
ATOM 751 O O . GLY A 1 93 ? -8.283 2.351 7.114 1.00 93.25 93 GLY A O 1
ATOM 752 N N . VAL A 1 94 ? -7.690 0.507 5.985 1.00 91.81 94 VAL A N 1
ATOM 753 C CA . VAL A 1 94 ? -7.880 -0.417 7.106 1.00 91.81 94 VAL A CA 1
ATOM 754 C C . VAL A 1 94 ? -6.512 -0.910 7.526 1.00 91.81 94 VAL A C 1
ATOM 756 O O . VAL A 1 94 ? -5.882 -1.688 6.809 1.00 91.81 94 VAL A O 1
ATOM 759 N N . ARG A 1 95 ? -6.021 -0.417 8.662 1.00 87.75 95 ARG A N 1
ATOM 760 C CA . ARG A 1 95 ? -4.703 -0.790 9.162 1.00 87.75 95 ARG A CA 1
ATOM 761 C C . ARG A 1 95 ? -4.839 -1.898 10.196 1.00 87.75 95 ARG A C 1
ATOM 763 O O . ARG A 1 95 ? -5.405 -1.695 11.269 1.00 87.75 95 ARG A O 1
ATOM 770 N N . LEU A 1 96 ? -4.301 -3.062 9.854 1.00 84.94 96 LEU A N 1
ATOM 771 C CA . LEU A 1 96 ? -4.212 -4.209 10.750 1.00 84.94 96 LEU A CA 1
ATOM 772 C C . LEU A 1 96 ? -3.000 -4.019 11.665 1.00 84.94 96 LEU A C 1
ATOM 774 O O . LEU A 1 96 ? -1.904 -3.746 11.172 1.00 84.94 96 LEU A O 1
ATOM 778 N N . MET A 1 97 ? -3.198 -4.118 12.977 1.00 77.81 97 MET A N 1
ATOM 779 C CA . MET A 1 97 ? -2.142 -3.953 13.980 1.00 77.81 97 MET A CA 1
ATOM 780 C C . MET A 1 97 ? -2.214 -5.062 15.030 1.00 77.81 97 MET A C 1
ATOM 782 O O . MET A 1 97 ? -3.276 -5.635 15.265 1.00 77.81 97 MET A O 1
ATOM 786 N N . ASP A 1 98 ? -1.079 -5.331 15.665 1.00 69.19 98 ASP A N 1
ATOM 787 C CA . ASP A 1 98 ? -0.961 -6.128 16.892 1.00 69.19 98 ASP A CA 1
ATOM 788 C C . ASP A 1 98 ? -0.732 -5.166 18.079 1.00 69.19 98 ASP A C 1
ATOM 790 O O . ASP A 1 98 ? -0.234 -4.049 17.889 1.00 69.19 98 ASP A O 1
ATOM 794 N N . GLN A 1 99 ? -1.066 -5.563 19.305 1.00 59.44 99 GLN A N 1
ATOM 795 C CA . GLN A 1 99 ? -0.910 -4.757 20.523 1.00 59.44 99 GLN A CA 1
ATOM 796 C C . GLN A 1 99 ? 0.539 -4.307 20.755 1.00 59.44 99 GLN A C 1
ATOM 798 O O . GLN A 1 99 ? 0.780 -3.202 21.249 1.00 59.44 99 GLN A O 1
ATOM 803 N N . ALA A 1 100 ? 1.515 -5.084 20.277 1.00 55.94 100 ALA A N 1
ATOM 804 C CA . ALA A 1 100 ? 2.926 -4.700 20.269 1.00 55.94 100 ALA A CA 1
ATOM 805 C C . ALA A 1 100 ? 3.229 -3.447 19.417 1.00 55.94 100 ALA A C 1
ATOM 807 O O . ALA A 1 100 ? 4.206 -2.743 19.676 1.00 55.94 100 ALA A O 1
ATOM 808 N N . GLU A 1 101 ? 2.415 -3.136 18.403 1.00 56.44 101 GLU A N 1
ATOM 809 C CA . GLU A 1 101 ? 2.508 -1.882 17.641 1.00 56.44 101 GLU A CA 1
ATOM 810 C C . GLU A 1 101 ? 1.720 -0.728 18.286 1.00 56.44 101 GLU A C 1
ATOM 812 O O . GLU A 1 101 ? 1.939 0.432 17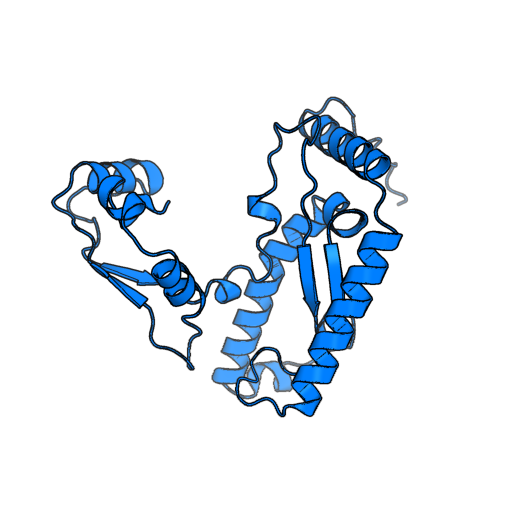.934 1.00 56.44 101 GLU A O 1
ATOM 817 N N . MET A 1 102 ? 0.832 -1.025 19.242 1.00 51.47 102 MET A N 1
ATOM 818 C CA . MET A 1 102 ? -0.004 -0.050 19.955 1.00 51.47 102 MET A CA 1
ATOM 819 C C . MET A 1 102 ? 0.649 0.522 21.225 1.00 51.47 102 MET A C 1
ATOM 821 O O . MET A 1 102 ? 0.064 1.397 21.861 1.00 51.47 102 MET A O 1
ATOM 825 N N . GLY A 1 103 ? 1.868 0.091 21.573 1.00 47.66 103 GLY A N 1
ATOM 826 C CA . GLY A 1 103 ? 2.654 0.681 22.663 1.00 47.66 103 GLY A CA 1
ATOM 827 C C . GLY A 1 103 ? 3.122 -0.286 23.750 1.00 47.66 103 GLY A C 1
ATOM 828 O O . GLY A 1 103 ? 3.721 0.172 24.722 1.00 47.66 103 GLY A O 1
ATOM 829 N N . GLU A 1 104 ? 2.911 -1.598 23.611 1.00 39.19 104 GLU A N 1
ATOM 830 C CA . GLU A 1 104 ? 3.547 -2.553 24.522 1.00 39.19 104 GLU A CA 1
ATOM 831 C C . GLU A 1 104 ? 5.058 -2.638 24.262 1.00 39.19 104 GLU A C 1
ATOM 833 O O . GLU A 1 104 ? 5.525 -2.799 23.131 1.00 39.19 104 GLU A O 1
ATOM 838 N N . ALA A 1 105 ? 5.845 -2.494 25.329 1.00 41.12 105 ALA A N 1
ATOM 839 C CA . ALA A 1 105 ? 7.297 -2.511 25.263 1.00 41.12 105 ALA A CA 1
ATOM 840 C C . ALA A 1 105 ? 7.797 -3.872 24.754 1.00 41.12 105 ALA A C 1
ATOM 842 O O . ALA A 1 105 ? 7.900 -4.832 25.520 1.00 41.12 105 ALA A O 1
ATOM 843 N N . ARG A 1 106 ? 8.183 -3.952 23.471 1.00 48.62 106 ARG A N 1
ATOM 844 C CA . ARG A 1 106 ? 9.058 -5.030 22.989 1.00 48.62 106 ARG A CA 1
ATOM 845 C C . ARG A 1 106 ? 10.277 -5.039 23.913 1.00 48.62 106 ARG A C 1
ATOM 847 O O . ARG A 1 106 ? 10.947 -4.016 24.035 1.00 48.62 106 ARG A O 1
ATOM 854 N N . GLY A 1 107 ? 10.517 -6.149 24.614 1.00 47.78 107 GLY A N 1
ATOM 855 C CA . GLY A 1 107 ? 11.543 -6.234 25.657 1.00 47.78 107 GLY A CA 1
ATOM 856 C C . GLY A 1 107 ? 12.859 -5.578 25.227 1.00 47.78 107 GLY A C 1
ATOM 857 O O . GLY A 1 107 ? 13.472 -5.982 24.239 1.00 47.78 107 GLY A O 1
ATOM 858 N N . PHE A 1 108 ? 13.274 -4.535 25.948 1.00 38.81 108 PHE A N 1
ATOM 859 C CA . PHE A 1 108 ? 14.467 -3.761 25.618 1.00 38.81 108 PHE A CA 1
ATOM 860 C C . PHE A 1 108 ? 15.734 -4.600 25.847 1.00 38.81 108 PHE A C 1
ATOM 862 O O . PHE A 1 108 ? 15.970 -5.096 26.948 1.00 38.81 108 PHE A O 1
ATOM 869 N N . GLY A 1 109 ? 16.579 -4.737 24.817 1.00 47.59 109 GLY A N 1
ATOM 870 C CA . GLY A 1 109 ? 17.938 -5.263 24.973 1.00 47.59 109 GLY A CA 1
ATOM 871 C C . GLY A 1 109 ? 18.512 -5.979 23.748 1.00 47.59 109 GLY A C 1
ATOM 872 O O . GLY A 1 109 ? 17.835 -6.745 23.062 1.00 47.59 109 GLY A O 1
ATOM 873 N N . SER A 1 110 ? 19.820 -5.806 23.532 1.00 51.28 110 SER A N 1
ATOM 874 C CA . SER A 1 110 ? 20.597 -6.468 22.471 1.00 51.28 110 SER A CA 1
ATOM 875 C C . SER A 1 110 ? 20.471 -7.997 22.480 1.00 51.28 110 SER A C 1
ATOM 877 O O . SER A 1 110 ? 20.556 -8.619 21.429 1.00 51.28 110 SER A O 1
ATOM 879 N N . ARG A 1 111 ? 20.185 -8.615 23.636 1.00 51.34 111 ARG A N 1
ATOM 880 C CA . ARG A 1 111 ? 19.982 -10.069 23.774 1.00 51.34 111 ARG A CA 1
ATOM 881 C C . ARG A 1 111 ? 18.694 -10.592 23.132 1.00 51.34 111 ARG A C 1
ATOM 883 O O . ARG A 1 111 ? 18.667 -11.751 22.744 1.00 51.34 111 ARG A O 1
ATOM 890 N N . VAL A 1 112 ? 17.634 -9.787 23.038 1.00 56.34 112 VAL A N 1
ATOM 891 C CA . VAL A 1 112 ? 16.382 -10.174 22.353 1.00 56.34 112 VAL A CA 1
ATOM 892 C C . VAL A 1 112 ? 16.497 -9.893 20.855 1.00 56.34 112 VAL A C 1
ATOM 894 O O . VAL A 1 112 ? 16.050 -10.694 20.041 1.00 56.34 112 VAL A O 1
ATOM 897 N N . ILE A 1 113 ? 17.175 -8.799 20.499 1.00 50.72 113 ILE A N 1
ATOM 898 C CA . ILE A 1 113 ? 17.350 -8.341 19.115 1.00 50.72 113 ILE A CA 1
ATOM 899 C C . ILE A 1 113 ? 18.341 -9.230 18.338 1.00 50.72 113 ILE A C 1
ATOM 901 O O . ILE A 1 113 ? 18.089 -9.577 17.184 1.00 50.72 113 ILE A O 1
ATOM 905 N N . LEU A 1 114 ? 19.438 -9.644 18.982 1.00 54.69 114 LEU A N 1
ATOM 906 C CA . LEU A 1 114 ? 20.536 -10.428 18.393 1.00 54.69 114 LEU A CA 1
ATOM 907 C C . LEU A 1 114 ? 20.457 -11.927 18.722 1.00 54.69 114 LEU A C 1
ATOM 909 O O . LEU A 1 114 ? 21.459 -12.632 18.630 1.00 54.69 114 LEU A O 1
ATOM 913 N N . LYS A 1 115 ? 19.286 -12.426 19.139 1.00 58.12 115 LYS A N 1
ATOM 914 C CA . LYS A 1 115 ? 19.105 -13.824 19.572 1.00 58.12 115 LYS A CA 1
ATOM 915 C C . LYS A 1 115 ? 19.515 -14.838 18.490 1.00 58.12 115 LYS A C 1
ATOM 917 O O . LYS A 1 115 ? 19.965 -15.929 18.819 1.00 58.12 115 LYS A O 1
ATOM 922 N N . SER A 1 116 ? 19.360 -14.478 17.215 1.00 61.84 116 SER A N 1
ATOM 923 C CA . SER A 1 116 ? 19.755 -15.249 16.034 1.00 61.84 116 SER A CA 1
ATOM 924 C C . SER A 1 116 ? 19.951 -14.313 14.826 1.00 61.84 116 SER A C 1
ATOM 926 O O . SER A 1 116 ? 19.295 -13.270 14.763 1.00 61.84 116 SER A O 1
ATOM 928 N N . PRO A 1 117 ? 20.775 -14.669 13.819 1.00 62.12 117 PRO A N 1
ATOM 929 C CA . PRO A 1 117 ? 20.812 -13.955 12.541 1.00 62.12 117 PRO A CA 1
ATOM 930 C C . PRO A 1 117 ? 19.415 -13.768 11.929 1.00 62.12 117 PRO A C 1
ATOM 932 O O . PRO A 1 117 ? 19.095 -12.686 11.446 1.00 62.12 117 PRO A O 1
ATOM 935 N N . LEU A 1 118 ? 18.542 -14.775 12.043 1.00 60.19 118 LEU A N 1
ATOM 936 C CA . LEU A 1 118 ? 17.166 -14.717 11.540 1.00 60.19 118 LEU A CA 1
ATOM 937 C C . LEU A 1 118 ? 16.300 -13.705 12.313 1.00 60.19 118 LEU A C 1
ATOM 939 O O . LEU A 1 118 ? 15.515 -12.980 11.708 1.00 60.19 118 LEU A O 1
ATOM 943 N N . SER A 1 119 ? 16.474 -13.606 13.639 1.00 60.81 119 SER A N 1
ATOM 944 C CA . SER A 1 119 ? 15.747 -12.620 14.455 1.00 60.81 119 SER A CA 1
ATOM 945 C C . SER A 1 119 ? 16.229 -11.199 14.182 1.00 60.81 119 SER A C 1
ATOM 947 O O . SER A 1 119 ? 15.438 -10.265 14.197 1.00 60.81 119 SER A O 1
ATOM 949 N N . PHE A 1 120 ? 17.521 -11.025 13.907 1.00 58.91 120 PHE A N 1
ATOM 950 C CA . PHE A 1 120 ? 18.082 -9.732 13.537 1.00 58.91 120 PHE A CA 1
ATOM 951 C C . PHE A 1 120 ? 17.563 -9.255 12.174 1.00 58.91 120 PHE A C 1
ATOM 953 O O . PHE A 1 120 ? 17.105 -8.119 12.072 1.00 58.91 120 PHE A O 1
ATOM 960 N N . PHE A 1 121 ? 17.537 -10.131 11.161 1.00 58.62 121 PHE A N 1
ATOM 961 C CA . PHE A 1 121 ? 16.908 -9.829 9.869 1.00 58.62 121 PHE A CA 1
ATOM 962 C C . PHE A 1 121 ? 15.417 -9.502 10.014 1.00 58.62 121 PHE A C 1
ATOM 964 O O . PHE A 1 121 ? 14.970 -8.509 9.446 1.00 58.62 121 PHE A O 1
ATOM 971 N N . GLY A 1 122 ? 14.672 -10.264 10.823 1.00 62.72 122 GLY A N 1
ATOM 972 C CA . GLY A 1 122 ? 13.270 -9.962 11.137 1.00 62.72 122 GLY A CA 1
ATOM 973 C C . GLY A 1 122 ? 13.084 -8.583 11.781 1.00 62.72 122 GLY A C 1
ATOM 974 O O . GLY A 1 122 ? 12.218 -7.824 11.369 1.00 62.72 122 GLY A O 1
ATOM 975 N N . ASN A 1 123 ? 13.955 -8.199 12.719 1.00 63.12 123 ASN A N 1
ATOM 976 C CA 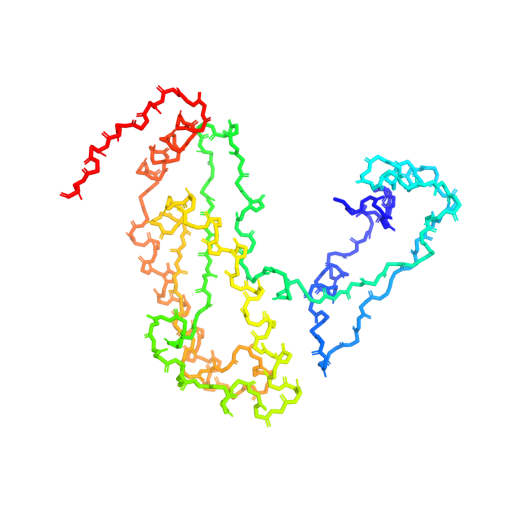. ASN A 1 123 ? 13.898 -6.884 13.367 1.00 63.12 123 ASN A CA 1
ATOM 977 C C . ASN A 1 123 ? 14.261 -5.722 12.422 1.00 63.12 123 ASN A C 1
ATOM 979 O O . ASN A 1 123 ? 13.675 -4.642 12.524 1.00 63.12 123 ASN A O 1
ATOM 983 N N . ILE A 1 124 ? 15.214 -5.917 11.501 1.00 59.69 124 ILE A N 1
ATOM 984 C CA . ILE A 1 124 ? 15.516 -4.934 10.447 1.00 59.69 124 ILE A CA 1
ATOM 985 C C . ILE A 1 124 ? 14.301 -4.768 9.537 1.00 59.69 124 ILE A C 1
ATOM 987 O O . ILE A 1 124 ? 13.905 -3.642 9.245 1.00 59.69 124 ILE A O 1
ATOM 991 N N . PHE A 1 125 ? 13.694 -5.882 9.131 1.00 60.50 125 PHE A N 1
ATOM 992 C CA . PHE A 1 125 ? 12.511 -5.895 8.282 1.00 60.50 125 PHE A CA 1
ATOM 993 C C . PHE A 1 125 ? 11.334 -5.169 8.945 1.00 60.50 125 PHE A C 1
ATOM 995 O O . PHE A 1 125 ? 10.767 -4.265 8.344 1.00 60.50 125 PHE A O 1
ATOM 1002 N N . ASP A 1 126 ? 11.047 -5.461 10.216 1.00 63.28 126 ASP A N 1
ATOM 1003 C CA . ASP A 1 126 ? 10.042 -4.755 11.023 1.00 63.28 126 ASP A CA 1
ATOM 1004 C C . ASP A 1 126 ? 10.305 -3.243 11.107 1.00 63.28 126 ASP A C 1
ATOM 1006 O O . ASP A 1 126 ? 9.382 -2.429 11.027 1.00 63.28 126 ASP A O 1
ATOM 1010 N N . THR A 1 127 ? 11.573 -2.852 11.261 1.00 61.31 127 THR A N 1
ATOM 1011 C CA . THR A 1 127 ? 11.971 -1.441 11.358 1.00 61.31 127 THR A CA 1
ATOM 1012 C C . THR A 1 127 ? 11.777 -0.713 10.028 1.00 61.31 127 THR A C 1
ATOM 1014 O O . THR A 1 127 ? 11.250 0.401 10.009 1.00 61.31 127 THR A O 1
ATOM 1017 N N . LEU A 1 128 ? 12.170 -1.336 8.912 1.00 57.28 128 LEU A N 1
ATOM 1018 C CA . LEU A 1 128 ? 12.006 -0.781 7.566 1.00 57.28 128 LEU A CA 1
ATOM 1019 C C . LEU A 1 128 ? 10.526 -0.676 7.182 1.00 57.28 128 LEU A C 1
ATOM 1021 O O . LEU A 1 128 ? 10.093 0.372 6.705 1.00 57.28 128 LEU A O 1
ATOM 1025 N N . LYS A 1 129 ? 9.744 -1.713 7.495 1.00 61.81 129 LYS A N 1
ATOM 1026 C CA . LYS A 1 129 ? 8.300 -1.801 7.258 1.00 61.81 129 LYS A CA 1
ATOM 1027 C C . LYS A 1 129 ? 7.520 -0.656 7.910 1.00 61.81 129 LYS A C 1
ATOM 1029 O O . LYS A 1 129 ? 6.587 -0.129 7.316 1.00 61.81 129 LYS A O 1
ATOM 1034 N N . GLY A 1 130 ? 7.904 -0.241 9.119 1.00 61.72 130 GLY A N 1
ATOM 1035 C CA . GLY A 1 130 ? 7.223 0.836 9.844 1.00 61.72 130 GLY A CA 1
ATOM 1036 C C . GLY A 1 130 ? 7.653 2.257 9.462 1.00 61.72 130 GLY A C 1
ATOM 1037 O O . GLY A 1 130 ? 6.921 3.206 9.751 1.00 61.72 130 GLY A O 1
ATOM 1038 N N . PHE A 1 131 ? 8.830 2.443 8.856 1.00 66.06 131 PHE A N 1
ATOM 1039 C CA . PHE A 1 131 ? 9.442 3.769 8.724 1.00 66.06 131 PHE A CA 1
ATOM 1040 C C . PHE A 1 131 ? 8.739 4.668 7.698 1.00 66.06 131 PHE A C 1
ATOM 1042 O O . PHE A 1 131 ? 8.439 5.826 8.011 1.00 66.06 131 PHE A O 1
ATOM 1049 N N . ASN A 1 132 ? 8.449 4.150 6.499 1.00 66.62 132 ASN A N 1
ATOM 1050 C CA . ASN A 1 132 ? 7.832 4.948 5.435 1.00 66.62 132 ASN A CA 1
ATOM 1051 C C . ASN A 1 132 ? 6.405 5.369 5.818 1.00 66.62 132 ASN A C 1
ATOM 1053 O O . ASN A 1 132 ? 6.074 6.556 5.823 1.00 66.62 132 ASN A O 1
ATOM 1057 N N . ASP A 1 133 ? 5.607 4.400 6.265 1.00 73.25 133 ASP A N 1
ATOM 1058 C CA . ASP A 1 133 ? 4.209 4.610 6.639 1.00 73.25 133 ASP A CA 1
ATOM 1059 C C . ASP A 1 133 ? 4.102 5.587 7.822 1.00 73.25 133 ASP A C 1
ATOM 1061 O O . ASP A 1 133 ? 3.299 6.521 7.805 1.00 73.25 133 ASP A O 1
ATOM 1065 N N . LYS A 1 134 ? 4.963 5.446 8.842 1.00 75.81 134 LYS A N 1
ATOM 1066 C CA . LYS A 1 134 ? 4.983 6.360 9.995 1.00 75.81 134 LYS A CA 1
ATOM 1067 C C . LYS A 1 134 ? 5.392 7.775 9.597 1.00 75.81 134 LYS A C 1
ATOM 1069 O O . LYS A 1 134 ? 4.802 8.732 10.101 1.00 75.81 134 LYS A O 1
ATOM 1074 N N . THR A 1 135 ? 6.362 7.923 8.698 1.00 78.62 135 THR A N 1
ATOM 1075 C CA . THR A 1 135 ? 6.787 9.236 8.193 1.00 78.62 135 THR A CA 1
ATOM 1076 C C . THR A 1 135 ? 5.640 9.931 7.462 1.00 78.62 135 THR A C 1
ATOM 1078 O O . THR A 1 135 ? 5.324 11.083 7.773 1.00 78.62 135 THR A O 1
ATOM 1081 N N . PHE A 1 136 ? 4.954 9.220 6.562 1.00 85.12 136 PHE A N 1
ATOM 1082 C CA . PHE A 1 136 ? 3.805 9.758 5.838 1.00 85.12 136 PHE A CA 1
ATOM 1083 C C . PHE A 1 136 ? 2.662 10.160 6.783 1.00 85.12 136 PHE A C 1
ATOM 1085 O O . PHE A 1 136 ? 2.185 11.293 6.726 1.00 85.12 136 PHE A O 1
ATOM 1092 N N . LEU A 1 137 ? 2.268 9.281 7.709 1.00 86.12 137 LEU A N 1
ATOM 1093 C CA . LEU A 1 137 ? 1.166 9.544 8.645 1.00 86.12 137 LEU A CA 1
ATOM 1094 C C . LEU A 1 137 ? 1.481 10.641 9.670 1.00 86.12 137 LEU A C 1
ATOM 1096 O O . LEU A 1 137 ? 0.569 11.316 10.145 1.00 86.12 137 LEU A O 1
ATOM 1100 N N . THR A 1 138 ? 2.760 10.857 9.987 1.00 83.50 138 THR A N 1
ATOM 1101 C CA . THR A 1 138 ? 3.197 11.986 10.826 1.00 83.50 138 THR A CA 1
ATOM 1102 C C . THR A 1 138 ? 3.103 13.306 10.062 1.00 83.50 138 THR A C 1
ATOM 1104 O O . THR A 1 138 ? 2.680 14.317 10.621 1.00 83.50 138 THR A O 1
ATOM 1107 N N . LYS A 1 139 ? 3.460 13.309 8.771 1.00 84.38 139 LYS A N 1
ATOM 1108 C CA . LYS A 1 139 ? 3.331 14.490 7.906 1.00 84.38 139 LYS A CA 1
ATOM 1109 C C . LYS A 1 139 ? 1.863 14.838 7.632 1.00 84.38 139 LYS A C 1
ATOM 1111 O O . LYS A 1 139 ? 1.497 16.013 7.668 1.00 84.38 139 LYS A O 1
ATOM 1116 N N . TYR A 1 140 ? 1.031 13.826 7.390 1.00 87.44 140 TYR A N 1
ATOM 1117 C CA . TYR A 1 140 ? -0.378 13.965 7.029 1.00 87.44 140 TYR A CA 1
ATOM 1118 C C . TYR A 1 140 ? -1.293 13.323 8.072 1.00 87.44 140 TYR A C 1
ATOM 1120 O O . TYR A 1 140 ? -1.983 12.335 7.810 1.00 87.44 140 TYR A O 1
ATOM 1128 N N . THR A 1 141 ? -1.356 13.945 9.249 1.00 89.38 141 THR A N 1
ATOM 1129 C CA . THR A 1 141 ? -2.221 13.513 10.362 1.00 89.38 141 THR A CA 1
ATOM 1130 C C . THR A 1 141 ? -3.702 13.422 9.981 1.00 89.38 141 THR A C 1
ATOM 1132 O O . THR A 1 141 ? -4.445 12.657 10.591 1.00 89.38 141 THR A O 1
ATOM 1135 N N . PHE A 1 142 ? -4.119 14.134 8.925 1.00 92.88 142 PHE A N 1
ATOM 1136 C CA . PHE A 1 142 ? -5.432 14.010 8.292 1.00 92.88 142 PHE A CA 1
ATOM 1137 C C . PHE A 1 142 ? -5.869 12.555 8.090 1.00 92.88 142 PHE A C 1
ATOM 1139 O O . PHE A 1 142 ? -6.991 12.211 8.462 1.00 92.88 142 PHE A O 1
ATOM 1146 N N . TYR A 1 143 ? -4.996 11.706 7.536 1.00 92.88 143 TYR A N 1
ATOM 1147 C CA . TYR A 1 143 ? -5.353 10.323 7.219 1.00 92.88 143 TYR A CA 1
ATOM 1148 C C . TYR A 1 143 ? -5.627 9.516 8.483 1.00 92.88 143 TYR A C 1
ATOM 1150 O O . TYR A 1 143 ? -6.645 8.832 8.564 1.00 92.88 143 TYR A O 1
ATOM 1158 N N . SER A 1 144 ? -4.771 9.656 9.495 1.00 90.12 144 SER A N 1
ATOM 1159 C CA . SER A 1 144 ? -4.945 8.995 10.791 1.00 90.12 144 SER A CA 1
ATOM 1160 C C . SER A 1 144 ? -6.256 9.386 11.476 1.00 90.12 144 SER A C 1
ATOM 1162 O O . SER A 1 144 ? -6.858 8.554 12.141 1.00 90.12 144 SER A O 1
ATOM 1164 N N . SER A 1 145 ? -6.708 10.630 11.300 1.00 90.69 145 SER A N 1
ATOM 1165 C CA . SER A 1 145 ? -7.910 11.146 11.966 1.00 90.69 145 SER A CA 1
ATOM 1166 C C . SER A 1 145 ? -9.210 10.931 11.187 1.00 90.69 145 SER A C 1
ATOM 1168 O O . SER A 1 145 ? -10.273 10.875 11.799 1.00 90.69 145 SER A O 1
ATOM 1170 N N . HIS A 1 146 ? -9.156 10.864 9.852 1.00 93.81 146 HIS A N 1
ATOM 1171 C CA . HIS A 1 146 ? -10.360 10.931 9.008 1.00 93.81 146 HIS A CA 1
ATOM 1172 C C . HIS A 1 146 ? -10.457 9.835 7.942 1.00 93.81 146 HIS A C 1
ATOM 1174 O O . HIS A 1 146 ? -11.480 9.739 7.270 1.00 93.81 146 HIS A O 1
ATOM 1180 N N . SER A 1 147 ? -9.404 9.046 7.727 1.00 94.31 147 SER A N 1
ATOM 1181 C CA . SER A 1 147 ? -9.337 8.056 6.639 1.00 94.31 147 SER A CA 1
ATOM 1182 C C . SER A 1 147 ? -9.050 6.640 7.124 1.00 94.31 147 SER A C 1
ATOM 1184 O O . SER A 1 147 ? -9.399 5.685 6.435 1.00 94.31 147 SER A O 1
ATOM 1186 N N . ILE A 1 148 ? -8.377 6.487 8.265 1.00 94.12 148 ILE A N 1
ATOM 1187 C CA . ILE A 1 148 ? -7.837 5.201 8.698 1.00 94.12 148 ILE A CA 1
ATOM 1188 C C . ILE A 1 148 ? -8.640 4.653 9.871 1.00 94.12 148 ILE A C 1
ATOM 1190 O O . ILE A 1 148 ? -8.782 5.314 10.896 1.00 94.12 148 ILE A O 1
ATOM 1194 N N . GLN A 1 149 ? -9.088 3.408 9.733 1.00 94.12 149 GLN A N 1
ATOM 1195 C CA . GLN A 1 149 ? -9.591 2.602 10.835 1.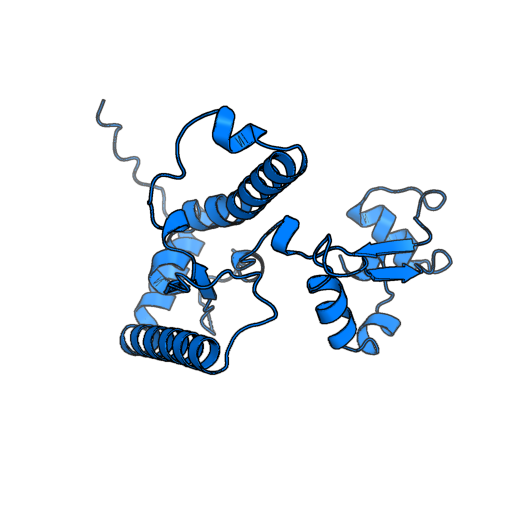00 94.12 149 GLN A CA 1
ATOM 1196 C C . GLN A 1 149 ? -8.545 1.559 11.226 1.00 94.12 149 GLN A C 1
ATOM 1198 O O . GLN A 1 149 ? -7.997 0.854 10.374 1.00 94.12 149 GLN A O 1
ATOM 1203 N N . PHE A 1 150 ? -8.297 1.441 12.526 1.00 90.06 150 PHE A N 1
ATOM 1204 C CA . PHE A 1 150 ? -7.394 0.442 13.083 1.00 90.06 150 PHE A CA 1
ATOM 1205 C C . PHE A 1 150 ? -8.168 -0.812 13.493 1.00 90.06 150 PHE A C 1
ATOM 1207 O O . PHE A 1 150 ? -9.265 -0.717 14.051 1.00 90.06 150 PHE A O 1
ATOM 1214 N N . VAL A 1 151 ? -7.588 -1.980 13.219 1.00 90.12 151 VAL A N 1
ATOM 1215 C CA . VAL A 1 151 ? -8.145 -3.285 13.595 1.00 90.12 151 VAL A CA 1
ATOM 1216 C C . VAL A 1 151 ? -7.099 -4.056 14.387 1.00 90.12 151 VAL A C 1
ATOM 1218 O O . VAL A 1 151 ? -6.062 -4.442 13.845 1.00 90.12 151 VAL A O 1
ATOM 1221 N N . ASP A 1 152 ? -7.390 -4.287 15.666 1.00 86.69 152 ASP A N 1
ATOM 1222 C CA . ASP A 1 152 ? -6.539 -5.078 16.555 1.00 86.69 152 ASP A CA 1
ATOM 1223 C C . ASP A 1 152 ? -6.669 -6.575 16.232 1.00 86.69 152 ASP A C 1
ATOM 1225 O O . ASP A 1 152 ? -7.664 -7.223 16.566 1.00 86.69 152 ASP A O 1
ATOM 1229 N N . CYS A 1 153 ? -5.649 -7.145 15.601 1.00 83.81 153 CYS A N 1
ATOM 1230 C CA . CYS A 1 153 ? -5.616 -8.550 15.203 1.00 83.81 153 CYS A CA 1
ATOM 1231 C C . CYS A 1 153 ? -5.066 -9.483 16.296 1.00 83.81 153 CYS A C 1
ATOM 1233 O O . CYS A 1 153 ? -5.134 -10.703 16.136 1.00 83.81 153 CYS A O 1
ATOM 1235 N N . SER A 1 154 ? -4.621 -8.950 17.435 1.00 78.19 154 SER A N 1
ATOM 1236 C CA . SER A 1 154 ? -4.010 -9.718 18.529 1.00 78.19 154 SER A CA 1
ATOM 1237 C C . SER A 1 154 ? -4.959 -10.785 19.096 1.00 78.19 154 SER A C 1
ATOM 1239 O O . SER A 1 154 ? -6.167 -10.538 19.194 1.00 78.19 154 SER A O 1
ATOM 1241 N N . PRO A 1 155 ? -4.466 -11.968 19.498 1.00 74.50 155 PRO A N 1
ATOM 1242 C CA . PRO A 1 155 ? -3.068 -12.414 19.472 1.00 74.50 155 PRO A CA 1
ATOM 1243 C C . PRO A 1 155 ? -2.643 -13.043 18.129 1.00 74.50 155 PRO A C 1
ATOM 1245 O O . PRO A 1 155 ? -1.590 -13.675 18.052 1.00 74.50 155 PRO A O 1
ATOM 1248 N N . SER A 1 156 ? -3.474 -12.936 17.088 1.00 69.31 156 SER A N 1
ATOM 1249 C CA . SER A 1 156 ? -3.258 -13.619 15.810 1.00 69.31 156 SER A CA 1
ATOM 1250 C C . SER A 1 156 ? -2.046 -13.032 15.097 1.00 69.31 156 SER A C 1
ATOM 1252 O O . SER A 1 156 ? -1.970 -11.826 14.852 1.00 69.31 156 SER A O 1
ATOM 1254 N N . ASN A 1 157 ? -1.104 -13.893 14.720 1.00 66.00 157 ASN A N 1
ATOM 1255 C CA . ASN A 1 157 ? 0.046 -13.474 13.933 1.00 66.00 157 ASN A CA 1
ATOM 1256 C C . ASN A 1 157 ? -0.391 -13.230 12.480 1.00 66.00 157 ASN A C 1
ATOM 1258 O O . ASN A 1 157 ? -0.994 -14.097 11.850 1.00 66.00 157 ASN A O 1
ATOM 1262 N N . TRP A 1 158 ? -0.038 -12.072 11.923 1.00 64.19 158 TRP A N 1
ATOM 1263 C CA . TRP A 1 158 ? -0.315 -11.707 10.530 1.00 64.19 158 TRP A CA 1
ATOM 1264 C C . TRP A 1 158 ? 0.333 -12.655 9.498 1.00 64.19 158 TRP A C 1
ATOM 1266 O O . TRP A 1 158 ? -0.102 -12.683 8.351 1.00 64.19 158 TRP A O 1
ATOM 1276 N N . LEU A 1 159 ? 1.333 -13.454 9.899 1.00 64.50 159 LEU A N 1
ATOM 1277 C CA . LEU A 1 159 ? 1.961 -14.518 9.096 1.00 64.50 159 LEU A CA 1
ATOM 1278 C C . LEU A 1 159 ? 1.406 -15.927 9.382 1.00 64.50 159 LEU A C 1
ATOM 1280 O O . LEU A 1 159 ? 1.995 -16.922 8.952 1.00 64.50 159 LEU A O 1
ATOM 1284 N N . ASN A 1 160 ? 0.295 -16.056 10.113 1.00 71.00 160 ASN A N 1
ATOM 1285 C CA . ASN A 1 160 ? -0.326 -17.356 10.350 1.00 71.00 160 ASN A CA 1
ATOM 1286 C C . ASN A 1 160 ? -1.182 -17.795 9.149 1.00 71.00 160 ASN A C 1
ATOM 1288 O O . ASN A 1 160 ? -2.384 -17.541 9.087 1.00 71.00 160 ASN A O 1
ATOM 1292 N N . PHE A 1 161 ? -0.564 -18.505 8.204 1.00 72.06 161 PHE A N 1
ATOM 1293 C CA . PHE A 1 161 ? -1.269 -19.092 7.058 1.00 72.06 161 PHE A CA 1
ATOM 1294 C C . PHE A 1 161 ? -2.120 -20.325 7.419 1.00 72.06 161 PHE A C 1
ATOM 1296 O O . PHE A 1 161 ? -2.941 -20.756 6.610 1.00 72.06 161 PHE A O 1
ATOM 1303 N N . PHE A 1 162 ? -1.958 -20.884 8.622 1.00 80.62 162 PHE A N 1
ATOM 1304 C CA . PHE A 1 162 ? -2.635 -22.100 9.083 1.00 80.62 162 PHE A CA 1
ATOM 1305 C C . PHE A 1 162 ? -3.544 -21.791 10.271 1.00 80.62 162 PHE A C 1
ATOM 1307 O O . PHE A 1 162 ? -3.362 -22.276 11.384 1.00 80.62 162 PHE A O 1
ATOM 1314 N N . MET A 1 163 ? -4.524 -20.938 10.004 1.00 83.50 163 MET A N 1
ATOM 1315 C CA . MET A 1 163 ? -5.449 -20.424 11.001 1.00 83.50 163 MET A CA 1
ATOM 1316 C C . MET A 1 163 ? -6.637 -21.374 11.214 1.00 83.50 163 MET A C 1
ATOM 1318 O O . MET A 1 163 ? -7.210 -21.877 10.239 1.00 83.50 163 MET A O 1
ATOM 1322 N N . GLU A 1 164 ? -7.043 -21.594 12.465 1.00 89.56 164 GLU A N 1
ATOM 1323 C CA . GLU A 1 164 ? -8.264 -22.351 12.770 1.00 89.56 164 GLU A CA 1
ATOM 1324 C C . GLU A 1 164 ? -9.515 -21.557 12.365 1.00 89.56 164 GLU A C 1
ATOM 1326 O O . GLU A 1 164 ? -9.531 -20.325 12.388 1.00 89.56 164 GLU A O 1
ATOM 1331 N N . ASP A 1 165 ? -10.610 -22.243 12.026 1.00 91.69 165 ASP A N 1
ATOM 1332 C CA . ASP A 1 165 ? -11.843 -21.573 11.579 1.00 91.69 165 ASP A CA 1
ATOM 1333 C C . ASP A 1 165 ? -12.445 -20.649 12.645 1.00 91.69 165 ASP A C 1
ATOM 1335 O O . ASP A 1 165 ? -13.056 -19.623 12.325 1.00 91.69 165 ASP A O 1
ATOM 1339 N N . ARG A 1 166 ? -12.215 -20.967 13.922 1.00 91.31 166 ARG A N 1
ATOM 1340 C CA . ARG A 1 166 ? -12.577 -20.098 15.039 1.00 91.31 166 ARG A CA 1
ATOM 1341 C C . ARG A 1 166 ? -11.811 -18.774 14.993 1.00 91.31 166 ARG A C 1
ATOM 1343 O O . ARG A 1 166 ? -12.438 -17.721 15.038 1.00 91.31 166 ARG A O 1
ATOM 1350 N N . GLU A 1 167 ? -10.488 -18.825 14.870 1.00 88.62 167 GLU A N 1
ATOM 1351 C CA . GLU A 1 167 ? -9.619 -17.641 14.821 1.00 88.62 167 GLU A CA 1
ATOM 1352 C C . GLU A 1 167 ? -9.940 -16.776 13.587 1.00 88.62 167 GLU A C 1
ATOM 1354 O O . GLU A 1 167 ? -10.100 -15.560 13.710 1.00 88.62 167 GLU A O 1
ATOM 1359 N N . LYS A 1 168 ? -10.202 -17.393 12.423 1.00 90.62 168 LYS A N 1
ATOM 1360 C CA . LYS A 1 168 ? -10.695 -16.681 11.224 1.00 90.62 168 LYS A CA 1
ATOM 1361 C C . LYS A 1 168 ? -11.997 -15.926 11.495 1.00 90.62 168 LYS A C 1
ATOM 1363 O O . LYS A 1 168 ? -12.140 -14.768 11.104 1.00 90.62 168 LYS A O 1
ATOM 1368 N N . THR A 1 169 ? -12.951 -16.581 12.158 1.00 93.06 169 THR A N 1
ATOM 1369 C CA . THR A 1 169 ? -14.253 -15.989 12.498 1.00 93.06 169 THR A CA 1
ATOM 1370 C C . THR A 1 169 ? -14.091 -14.824 13.473 1.00 93.06 169 THR A C 1
ATOM 1372 O O . THR A 1 169 ? -14.736 -13.785 13.322 1.00 93.06 169 THR A O 1
ATOM 1375 N N . GLU A 1 170 ? -13.216 -14.965 14.468 1.00 92.19 170 GLU A N 1
ATOM 1376 C CA . GLU A 1 170 ? -12.899 -13.904 15.424 1.00 92.19 170 GLU A CA 1
ATOM 1377 C C . GLU A 1 170 ? -12.280 -12.685 14.719 1.00 92.19 170 GLU A C 1
ATOM 1379 O O . GLU A 1 170 ? -12.774 -11.569 14.903 1.00 92.19 170 GLU A O 1
ATOM 1384 N N . LEU A 1 171 ? -11.282 -12.878 13.848 1.00 91.06 171 LEU A N 1
ATOM 1385 C CA . LEU A 1 171 ? -10.676 -11.798 13.057 1.00 91.06 171 LEU A CA 1
ATOM 1386 C C . LEU A 1 171 ? -11.677 -11.114 12.123 1.00 91.06 171 LEU A C 1
ATOM 1388 O O . LEU A 1 171 ? -11.723 -9.882 12.067 1.00 91.06 171 LEU A O 1
ATOM 1392 N N . PHE A 1 172 ? -12.518 -11.889 11.434 1.00 93.00 172 PHE A N 1
ATOM 1393 C CA . PHE A 1 172 ? -13.568 -11.342 10.578 1.00 93.00 172 PHE A CA 1
ATOM 1394 C C . PHE A 1 172 ? -14.514 -10.433 11.371 1.00 93.00 172 PHE A C 1
ATOM 1396 O O . PHE A 1 172 ? -14.773 -9.299 10.970 1.00 93.00 172 PHE A O 1
ATOM 1403 N N . ASN A 1 173 ? -14.981 -10.893 12.535 1.00 94.88 173 ASN A N 1
ATOM 1404 C CA . ASN A 1 173 ? -15.886 -10.122 13.387 1.00 94.88 173 ASN A CA 1
ATOM 1405 C C . ASN A 1 173 ? -15.242 -8.840 13.927 1.00 94.88 173 ASN A C 1
ATOM 1407 O O . ASN A 1 173 ? -15.920 -7.818 14.045 1.00 94.88 173 ASN A O 1
ATOM 1411 N N . LYS A 1 174 ? -13.943 -8.865 14.242 1.00 93.81 174 LYS A N 1
ATOM 1412 C CA . LYS A 1 174 ? -13.200 -7.660 14.636 1.00 93.81 174 LYS A CA 1
ATOM 1413 C C . LYS A 1 174 ? -13.131 -6.642 13.498 1.00 93.81 174 LYS A C 1
ATOM 1415 O O . LYS A 1 174 ? -13.431 -5.472 13.723 1.00 93.81 174 LYS A O 1
ATOM 1420 N N . GLY A 1 175 ? -12.805 -7.090 12.284 1.00 94.00 175 GLY A N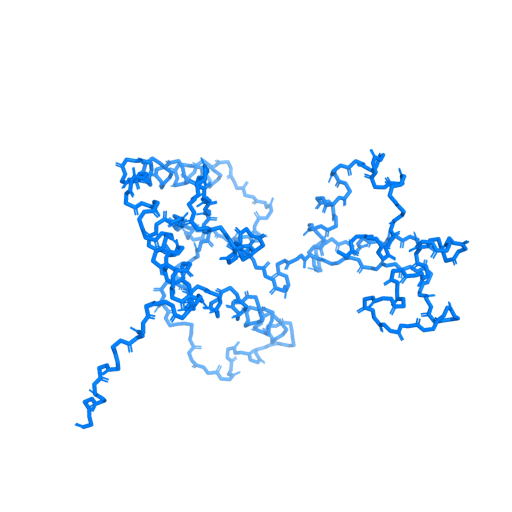 1
ATOM 1421 C CA . GLY A 1 175 ? -12.797 -6.237 11.094 1.00 94.00 175 GLY A CA 1
ATOM 1422 C C . GLY A 1 175 ? -14.178 -5.657 10.784 1.00 94.00 175 GLY A C 1
ATOM 1423 O O . GLY A 1 175 ? -14.300 -4.461 10.530 1.00 94.00 175 GLY A O 1
ATOM 1424 N N . PHE A 1 176 ? -15.228 -6.476 10.886 1.00 95.69 176 PHE A N 1
ATOM 1425 C CA . PHE A 1 176 ? -16.613 -6.046 10.693 1.00 95.69 176 PHE A CA 1
ATOM 1426 C C . PHE A 1 176 ? -17.020 -4.944 11.680 1.00 95.69 176 PHE A C 1
ATOM 1428 O O . PHE A 1 176 ? -17.515 -3.901 11.259 1.00 95.69 176 PHE A O 1
ATOM 1435 N N . ARG A 1 177 ? -16.770 -5.141 12.982 1.00 96.31 177 ARG A N 1
ATOM 1436 C CA . ARG A 1 177 ? -17.072 -4.139 14.020 1.00 96.31 177 ARG A CA 1
ATOM 1437 C C . ARG A 1 177 ? -16.303 -2.843 13.799 1.00 96.31 177 ARG A C 1
ATOM 1439 O O . ARG A 1 177 ? -16.900 -1.778 13.834 1.00 96.31 177 ARG A O 1
ATOM 1446 N N . ALA A 1 178 ? -15.008 -2.934 13.506 1.00 95.56 178 ALA A N 1
ATOM 1447 C CA . ALA A 1 178 ? -14.191 -1.759 13.229 1.00 95.56 178 ALA A CA 1
ATOM 1448 C C . ALA A 1 178 ? -14.696 -0.986 11.998 1.00 95.56 178 ALA A C 1
ATOM 1450 O O . ALA A 1 178 ? -14.763 0.240 12.023 1.00 95.56 178 ALA A O 1
ATOM 1451 N N . GLY A 1 179 ? -15.087 -1.694 10.934 1.00 96.00 179 GLY A N 1
ATOM 1452 C CA . GLY A 1 179 ? -15.687 -1.085 9.749 1.00 96.00 179 GLY A CA 1
ATOM 1453 C C . GLY A 1 179 ? -17.015 -0.390 10.054 1.00 96.00 179 GLY A C 1
ATOM 1454 O O . GLY A 1 179 ? -17.229 0.729 9.593 1.00 96.00 179 GLY A O 1
ATOM 1455 N N . LEU A 1 180 ? -17.877 -1.016 10.860 1.00 96.88 180 LEU A N 1
ATOM 1456 C CA . LEU A 1 180 ? -19.134 -0.415 11.305 1.00 96.88 180 LEU A CA 1
ATOM 1457 C C . LEU A 1 180 ? -18.882 0.864 12.117 1.00 96.88 180 LEU A C 1
ATOM 1459 O O . LEU A 1 180 ? -19.393 1.920 11.752 1.00 96.88 180 LEU A O 1
ATOM 1463 N N . ASP A 1 181 ? -18.021 0.791 13.134 1.00 96.06 181 ASP A N 1
ATOM 1464 C CA . ASP A 1 181 ? -17.652 1.931 13.981 1.00 96.06 181 ASP A CA 1
ATOM 1465 C C . ASP A 1 181 ? -17.091 3.103 13.164 1.00 96.06 181 ASP A C 1
ATOM 1467 O O . ASP A 1 181 ? -17.352 4.2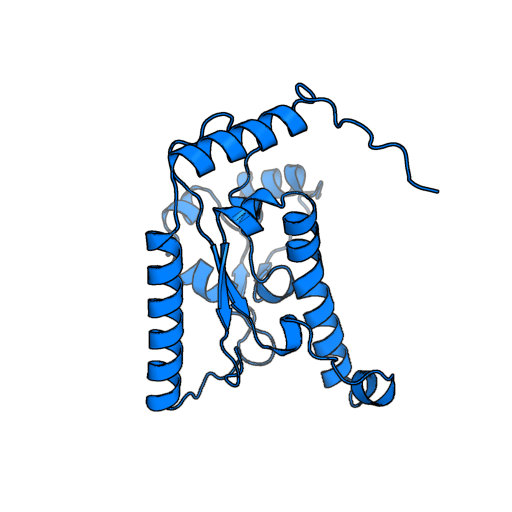68 13.474 1.00 96.06 181 ASP A O 1
ATOM 1471 N N . PHE A 1 182 ? -16.293 2.804 12.134 1.00 96.19 182 PHE A N 1
ATOM 1472 C CA . PHE A 1 182 ? -15.745 3.813 11.236 1.00 96.19 182 PHE A CA 1
ATOM 1473 C C . PHE A 1 182 ? -16.850 4.496 10.430 1.00 96.19 182 PHE A C 1
ATOM 1475 O O . PHE A 1 182 ? -16.916 5.723 10.399 1.00 96.19 182 PHE A O 1
ATOM 1482 N N . LEU A 1 183 ? -17.727 3.714 9.795 1.00 95.56 183 LEU A N 1
ATOM 1483 C CA . LEU A 1 183 ? -18.800 4.237 8.947 1.00 95.56 183 LEU A CA 1
ATOM 1484 C C . LEU A 1 183 ? -19.828 5.048 9.741 1.00 95.56 183 LEU A C 1
ATOM 1486 O O . LEU A 1 183 ? -20.305 6.060 9.237 1.00 95.56 183 LEU A O 1
ATOM 1490 N N . GLU A 1 184 ? -20.131 4.655 10.979 1.00 96.62 184 GLU A N 1
ATOM 1491 C CA . GLU A 1 184 ? -21.023 5.411 11.869 1.00 96.62 184 GLU A CA 1
ATOM 1492 C C . GLU A 1 184 ? -20.453 6.783 12.252 1.00 96.62 184 GLU A C 1
ATOM 1494 O O . GLU A 1 184 ? -21.198 7.751 12.403 1.00 96.62 184 GLU A O 1
ATOM 1499 N N . LYS A 1 185 ? -19.128 6.882 12.401 1.00 95.00 185 LYS A N 1
ATOM 1500 C CA . LYS A 1 185 ? -18.430 8.122 12.784 1.00 95.00 185 LYS A CA 1
ATOM 1501 C C . LYS A 1 185 ? -17.993 8.960 11.585 1.00 95.00 185 LYS A C 1
ATOM 1503 O O . LYS A 1 185 ? -17.562 10.101 11.765 1.00 95.00 185 LYS A O 1
ATOM 1508 N N . PHE A 1 186 ? -18.046 8.401 10.380 1.00 97.00 186 PHE A N 1
ATOM 1509 C CA . PHE A 1 186 ? -17.535 9.054 9.189 1.00 97.00 186 PHE A CA 1
ATOM 1510 C C . PHE A 1 186 ? -18.410 10.247 8.785 1.00 97.00 186 PHE A C 1
ATOM 1512 O O . PHE A 1 186 ? -19.564 10.102 8.389 1.00 97.00 186 PHE A O 1
ATOM 1519 N N . ASP A 1 187 ? -17.814 11.439 8.814 1.00 96.62 187 ASP A N 1
ATOM 1520 C CA . ASP A 1 187 ? -18.436 12.674 8.345 1.00 96.62 187 ASP A CA 1
ATOM 1521 C C . ASP A 1 187 ? -17.779 13.136 7.038 1.00 96.62 187 ASP A C 1
ATOM 1523 O O . ASP A 1 187 ? -16.632 13.596 7.009 1.00 96.62 187 ASP A O 1
ATOM 1527 N N . TRP A 1 188 ? -18.534 13.048 5.940 1.00 96.38 188 TRP A N 1
ATOM 1528 C CA . TRP A 1 188 ? -18.058 13.428 4.611 1.00 96.38 188 TRP A CA 1
ATOM 1529 C C . TRP A 1 188 ? -17.785 14.928 4.455 1.00 96.38 188 TRP A C 1
ATOM 1531 O O . TRP A 1 188 ? -16.852 15.317 3.746 1.00 96.38 188 TRP A O 1
ATOM 1541 N N . GLN A 1 189 ? -18.587 15.786 5.088 1.00 96.50 189 GLN A N 1
ATOM 1542 C CA . GLN A 1 189 ? -18.398 17.234 4.983 1.00 96.50 189 GLN A CA 1
ATOM 1543 C C . GLN A 1 189 ? -17.158 17.656 5.758 1.00 96.50 189 GLN A C 1
ATOM 1545 O O . GLN A 1 189 ? -16.323 18.395 5.228 1.00 96.50 189 GLN A O 1
ATOM 1550 N N . LYS A 1 190 ? -16.980 17.106 6.963 1.00 95.81 190 LYS A N 1
ATOM 1551 C CA . LYS A 1 190 ? -15.758 17.293 7.743 1.00 95.81 190 LYS A CA 1
ATOM 1552 C C . LYS A 1 190 ? -14.532 16.773 6.994 1.00 95.81 190 LYS A C 1
ATOM 1554 O O . LYS A 1 190 ? -13.552 17.499 6.876 1.00 95.81 190 LYS A O 1
ATOM 1559 N N . TYR A 1 191 ? -14.601 15.574 6.410 1.00 95.56 191 TYR A N 1
ATOM 1560 C CA . TYR A 1 191 ? -13.510 15.013 5.605 1.00 95.56 191 TYR A CA 1
ATOM 1561 C C . TYR A 1 191 ? -13.080 15.963 4.477 1.00 95.56 191 TYR A C 1
ATOM 1563 O O . TYR A 1 191 ? -11.890 16.215 4.292 1.00 95.56 191 TYR A O 1
ATOM 1571 N N . LYS A 1 192 ? -14.040 16.512 3.721 1.00 95.25 192 LYS A N 1
ATOM 1572 C CA . LYS A 1 192 ? -13.763 17.463 2.633 1.00 95.25 192 LYS A CA 1
ATOM 1573 C C . LYS A 1 192 ? -13.065 18.718 3.131 1.00 95.25 192 LYS A C 1
ATOM 1575 O O . LYS A 1 192 ? -12.064 19.120 2.543 1.00 95.25 192 LYS A O 1
ATOM 1580 N N . TYR A 1 193 ? -13.588 19.312 4.200 1.00 94.44 193 TYR A N 1
ATOM 1581 C CA . TYR A 1 193 ? -13.020 20.509 4.808 1.00 94.44 193 TYR A CA 1
ATOM 1582 C C . TYR A 1 193 ? -11.574 20.275 5.262 1.00 94.44 193 TYR A C 1
ATOM 1584 O O . TYR A 1 193 ? -10.664 21.002 4.871 1.00 94.44 193 TYR A O 1
ATOM 1592 N N . GLU A 1 194 ? -11.340 19.198 6.004 1.00 93.88 194 GLU A N 1
ATOM 1593 C CA . GLU A 1 194 ? -10.017 18.833 6.509 1.00 93.88 194 GLU A CA 1
ATOM 1594 C C . GLU A 1 194 ? -9.038 18.520 5.362 1.00 93.88 194 GLU A C 1
ATOM 1596 O O . GLU A 1 194 ? -7.872 18.921 5.396 1.00 93.88 194 GLU A O 1
ATOM 1601 N N . ARG A 1 195 ? -9.509 17.896 4.271 1.00 93.06 195 ARG A N 1
ATOM 1602 C CA . ARG A 1 195 ? -8.674 17.675 3.082 1.00 93.06 195 ARG A CA 1
ATOM 1603 C C . ARG A 1 195 ? -8.310 18.981 2.375 1.00 93.06 195 ARG A C 1
ATOM 1605 O O . ARG A 1 195 ? -7.172 19.100 1.911 1.00 93.06 195 ARG A O 1
ATOM 1612 N N . MET A 1 196 ? -9.228 19.948 2.307 1.00 91.94 196 MET A N 1
ATOM 1613 C CA . MET A 1 196 ? -8.948 21.282 1.762 1.00 91.94 196 MET A CA 1
ATOM 1614 C C . MET A 1 196 ? -7.864 21.992 2.579 1.00 91.94 196 MET A C 1
ATOM 1616 O O . MET A 1 196 ? -6.950 22.565 1.986 1.00 91.94 196 MET A O 1
ATOM 1620 N N . LEU A 1 197 ? -7.906 21.906 3.915 1.00 90.94 197 LEU A N 1
ATOM 1621 C CA . LEU A 1 197 ? -6.876 22.484 4.788 1.00 90.94 197 LEU A CA 1
ATOM 1622 C C . LEU A 1 197 ? -5.486 21.908 4.499 1.00 90.94 197 LEU A C 1
ATOM 1624 O O . LEU A 1 197 ? -4.518 22.666 4.401 1.00 90.94 197 LEU A O 1
ATOM 1628 N N . VAL A 1 198 ? -5.382 20.589 4.299 1.00 90.75 198 VAL A N 1
ATOM 1629 C CA . VAL A 1 198 ? -4.117 19.948 3.898 1.00 90.75 198 VAL A CA 1
ATOM 1630 C C . VAL A 1 198 ? -3.605 20.538 2.580 1.00 90.75 198 VAL A C 1
ATOM 1632 O O . VAL A 1 198 ? -2.455 20.965 2.520 1.00 90.75 198 VAL A O 1
ATOM 1635 N N . ALA A 1 199 ? -4.455 20.644 1.552 1.00 90.19 199 ALA A N 1
ATOM 1636 C CA . ALA A 1 199 ? -4.057 21.194 0.251 1.00 90.19 199 ALA A CA 1
ATOM 1637 C C . ALA A 1 199 ? -3.635 22.675 0.343 1.00 90.19 199 ALA A C 1
ATOM 1639 O O . ALA A 1 199 ? -2.657 23.091 -0.277 1.00 90.19 199 ALA A O 1
ATOM 1640 N N . MET A 1 200 ? -4.338 23.483 1.144 1.00 89.06 200 MET A N 1
ATOM 1641 C CA . MET A 1 200 ? -3.972 24.885 1.376 1.00 89.06 200 MET A CA 1
ATOM 1642 C C . MET A 1 200 ? -2.628 25.032 2.097 1.00 89.06 200 MET A C 1
ATOM 1644 O O . MET A 1 200 ? -1.863 25.942 1.773 1.00 89.06 200 MET A O 1
ATOM 1648 N N . LYS A 1 201 ? -2.335 24.149 3.060 1.00 86.81 201 LYS A N 1
ATOM 1649 C CA . LYS A 1 201 ? -1.049 24.117 3.768 1.00 86.81 201 LYS A CA 1
ATOM 1650 C C . LYS A 1 201 ? 0.096 23.775 2.815 1.00 86.81 201 LYS A C 1
ATOM 1652 O O . LYS A 1 201 ? 1.117 24.449 2.835 1.00 86.81 201 LYS A O 1
ATOM 1657 N N . GLU A 1 20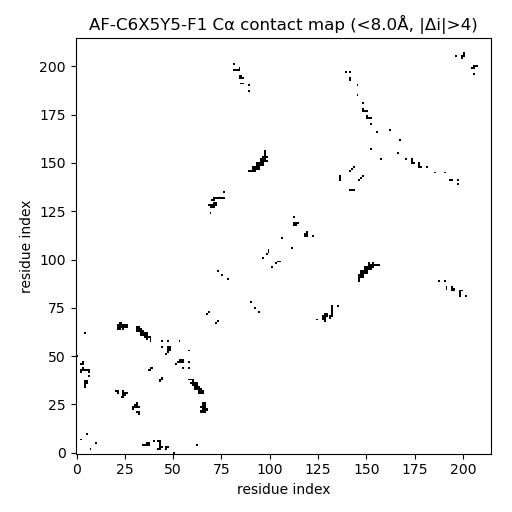2 ? -0.079 22.777 1.951 1.00 87.56 202 GLU A N 1
ATOM 1658 C CA . GLU A 1 202 ? 0.941 22.383 0.965 1.00 87.56 202 GLU A CA 1
ATOM 1659 C C . GLU A 1 202 ? 1.215 23.471 -0.073 1.00 87.56 202 GLU A C 1
ATOM 1661 O O . GLU A 1 202 ? 2.362 23.694 -0.456 1.00 87.56 202 GLU A O 1
ATOM 1666 N N . LYS A 1 203 ? 0.175 24.208 -0.475 1.00 86.69 203 LYS A N 1
ATOM 1667 C CA . LYS A 1 203 ? 0.296 25.358 -1.382 1.00 86.69 203 LYS A CA 1
ATOM 1668 C C . LYS A 1 203 ? 0.802 26.629 -0.689 1.00 86.69 203 LYS A C 1
ATOM 1670 O O . LYS A 1 203 ? 0.839 27.681 -1.320 1.00 86.69 203 LYS A O 1
ATOM 1675 N N . ASN A 1 204 ? 1.190 26.550 0.589 1.00 83.50 204 ASN A N 1
ATOM 1676 C CA . ASN A 1 204 ? 1.634 27.67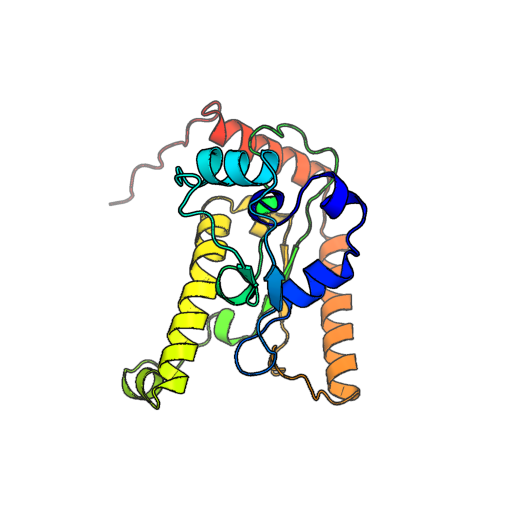6 1.419 1.00 83.50 204 ASN A CA 1
ATOM 1677 C C . ASN A 1 204 ? 0.627 28.843 1.480 1.00 83.50 204 ASN A C 1
ATOM 1679 O O . ASN A 1 204 ? 1.008 29.990 1.710 1.00 83.50 204 ASN A O 1
ATOM 1683 N N . ILE A 1 205 ? -0.664 28.560 1.276 1.00 81.00 205 ILE A N 1
ATOM 1684 C CA . ILE A 1 205 ? -1.749 29.547 1.370 1.00 81.00 205 ILE A CA 1
ATOM 1685 C C . ILE A 1 205 ? -2.061 29.819 2.846 1.00 81.00 205 ILE A C 1
ATOM 1687 O O . ILE A 1 205 ? -2.228 30.966 3.253 1.00 81.00 205 ILE A O 1
ATOM 1691 N N . LEU A 1 206 ? -2.088 28.759 3.659 1.00 74.50 206 LEU A N 1
ATOM 1692 C CA . LEU A 1 206 ? -2.152 28.852 5.114 1.00 74.50 206 LEU A CA 1
ATOM 1693 C C . LEU A 1 206 ? -0.723 28.807 5.661 1.00 74.50 206 LEU A C 1
ATOM 1695 O O . LEU A 1 206 ? -0.044 27.786 5.549 1.00 74.50 206 LEU A O 1
ATOM 1699 N N . LYS A 1 207 ? -0.255 29.909 6.255 1.00 62.09 207 LYS A N 1
ATOM 1700 C CA . LYS A 1 207 ? 0.999 29.896 7.017 1.00 62.09 207 LYS A CA 1
ATOM 1701 C C . LYS A 1 207 ? 0.770 29.092 8.292 1.00 62.09 207 LYS A C 1
ATOM 1703 O O . LYS A 1 207 ? -0.238 29.291 8.963 1.00 62.09 207 LYS A O 1
ATOM 1708 N N . GLN A 1 208 ? 1.697 28.198 8.636 1.00 57.69 208 GLN A N 1
ATOM 1709 C CA . GLN A 1 208 ? 1.729 27.661 9.994 1.00 57.69 208 GLN A CA 1
ATOM 1710 C C . GLN A 1 208 ? 1.899 28.847 10.940 1.00 57.69 208 GLN A C 1
ATOM 1712 O O . GLN A 1 208 ? 2.896 29.565 10.843 1.00 57.69 208 GLN A O 1
ATOM 1717 N N . GLU A 1 209 ? 0.938 29.067 11.834 1.00 50.56 209 GLU A N 1
ATOM 1718 C CA . GLU A 1 209 ? 1.225 29.855 13.022 1.00 50.56 209 GLU A CA 1
ATOM 1719 C C . GLU A 1 209 ? 2.334 29.105 13.754 1.00 50.56 209 GLU A C 1
ATOM 1721 O O . GLU A 1 209 ? 2.146 27.992 14.249 1.00 50.56 209 GLU A O 1
ATOM 1726 N N . ALA A 1 210 ? 3.540 29.666 13.713 1.00 44.69 210 ALA A N 1
ATOM 1727 C CA . ALA A 1 210 ? 4.613 29.210 14.564 1.00 44.69 210 ALA A CA 1
ATOM 1728 C C . ALA A 1 210 ? 4.140 29.477 15.990 1.00 44.69 210 ALA A C 1
ATOM 1730 O O . ALA A 1 210 ? 4.189 30.614 16.456 1.00 44.69 210 ALA A O 1
ATOM 1731 N N . HIS A 1 211 ? 3.639 28.447 16.673 1.00 48.06 211 HIS A N 1
ATOM 1732 C CA . HIS A 1 211 ? 3.557 28.511 18.11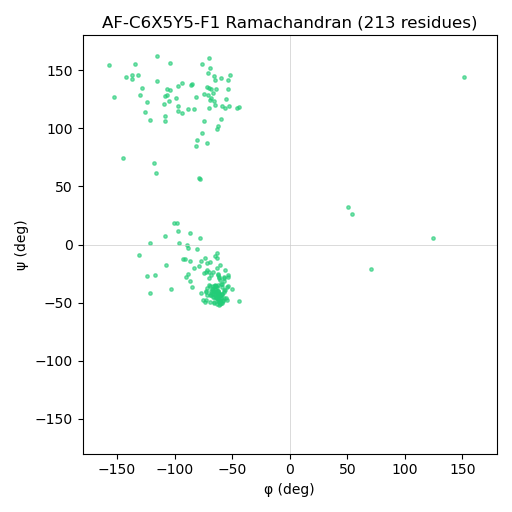9 1.00 48.06 211 HIS A CA 1
ATOM 1733 C C . HIS A 1 211 ? 4.986 28.780 18.601 1.00 48.06 211 HIS A C 1
ATOM 1735 O O . HIS A 1 211 ? 5.877 27.988 18.274 1.00 48.06 211 HIS A O 1
ATOM 1741 N N . PRO A 1 212 ? 5.249 29.916 19.273 1.00 42.88 212 PRO A N 1
ATOM 1742 C CA . PRO A 1 212 ? 6.574 30.186 19.793 1.00 42.88 212 PRO A CA 1
ATOM 1743 C C . PRO A 1 212 ? 6.943 29.008 20.685 1.00 42.88 212 PRO A C 1
ATOM 1745 O O . PRO A 1 212 ? 6.159 28.622 21.554 1.00 42.88 212 PRO A O 1
ATOM 1748 N N . ASN A 1 213 ? 8.092 28.396 20.393 1.00 43.03 213 ASN A N 1
ATOM 1749 C CA . ASN A 1 213 ? 8.640 27.307 21.184 1.00 43.03 213 ASN A CA 1
ATOM 1750 C C . ASN A 1 213 ? 8.538 27.696 22.660 1.00 43.03 213 ASN A C 1
ATOM 1752 O O . ASN A 1 213 ? 9.116 28.702 23.074 1.00 43.03 213 ASN A O 1
ATOM 1756 N N . VAL A 1 214 ? 7.776 26.916 23.425 1.00 45.78 214 VAL A N 1
ATOM 1757 C CA . VAL A 1 214 ? 7.796 26.987 24.882 1.00 45.78 214 VAL A CA 1
ATOM 1758 C C . VAL A 1 214 ? 9.134 26.370 25.283 1.00 45.78 214 VAL A C 1
ATOM 1760 O O . VAL A 1 214 ? 9.261 25.150 25.372 1.00 45.78 214 VAL A O 1
ATOM 1763 N N . GLY A 1 215 ? 10.162 27.218 25.312 1.00 38.97 215 GLY A N 1
ATOM 1764 C CA . GLY A 1 215 ? 11.446 26.925 25.940 1.00 38.97 215 GLY A CA 1
ATOM 1765 C C . GLY A 1 215 ? 11.336 26.964 27.454 1.00 38.97 215 GLY A C 1
ATOM 1766 O O . GLY A 1 215 ? 10.372 27.582 27.963 1.00 38.97 215 GLY A O 1
#

Foldseek 3Di:
DCLLADDPVVVVVDDVVLVVLLQPQEPPPHHWDKGFGPLVDPSNQVVCCVPPVDHSVPRDRMDTGHHPLLAEPWVLVVVDDLPCLFDPDAAATEAEDEVCVVDDDPDDDPCQCVVDPVSVVVVVSVVNHCPPVVVVCVLCVLCVVAHYFYFHLPPDDPPCPPDDPVSVVVSVVSSVVSVVVNVVPHDPVVSRVSSNVSSCVVVVVDPPPPPPPPD